Protein AF-A0A534VRT2-F1 (afdb_monomer)

pLDDT: mean 71.4, std 19.13, range [29.27, 96.12]

Foldseek 3Di:
DDDDPDDVVVCVVVVPDAPPKDWDAAPVRHTDDMDHDDDDPVVVVVVNVVSVVVPDDDDDDDDPDPDPCPPPPPPDPCVVPVCVVVPDDDLLCVLVVLVVLLVVLLVVLLVLLVVCVVPPDPVSVVVSLVSLVRSLVSLVVNVQSVLQSQQVVVDPPRSNVSSVVVQVVLCPVPVDLSNLLSVLSVLLNCLSVVLSVCCVVCPPCCSDDPNSVVSSVSSVVSNVSVVSSVVSVVVVVVD

Structure (mmCIF, N/CA/C/O backbone):
data_AF-A0A534VRT2-F1
#
_entry.id   AF-A0A534VRT2-F1
#
loop_
_atom_site.group_PDB
_atom_site.id
_atom_site.type_symbol
_atom_site.label_atom_id
_atom_site.label_alt_id
_atom_site.label_comp_id
_atom_site.label_asym_id
_atom_site.label_entity_id
_atom_site.label_seq_id
_atom_site.pdbx_PDB_ins_code
_atom_site.Cartn_x
_atom_site.Cartn_y
_atom_site.Cartn_z
_atom_site.occupancy
_atom_site.B_iso_or_equiv
_atom_site.auth_seq_id
_atom_site.auth_comp_id
_atom_site.auth_asym_id
_atom_site.auth_atom_id
_atom_site.pdbx_PDB_model_num
ATOM 1 N N . PHE A 1 1 ? 1.105 -2.361 -42.248 1.00 36.31 1 PHE A N 1
ATOM 2 C CA . PHE A 1 1 ? 1.627 -3.706 -41.942 1.00 36.31 1 PHE A CA 1
ATOM 3 C C . PHE A 1 1 ? 0.528 -4.482 -41.236 1.00 36.31 1 PHE A C 1
ATOM 5 O O . PHE A 1 1 ? -0.031 -3.928 -40.293 1.00 36.31 1 PHE A O 1
ATOM 12 N N . PRO A 1 2 ? 0.113 -5.661 -41.728 1.00 30.97 2 PRO A N 1
ATOM 13 C CA . PRO A 1 2 ? -0.969 -6.411 -41.100 1.00 30.97 2 PRO A CA 1
ATOM 14 C C . PRO A 1 2 ? -0.543 -6.836 -39.691 1.00 30.97 2 PRO A C 1
ATOM 16 O O . PRO A 1 2 ? 0.476 -7.497 -39.514 1.00 30.97 2 PRO A O 1
ATOM 19 N N . VAL A 1 3 ? -1.314 -6.422 -38.687 1.00 35.06 3 VAL A N 1
ATOM 20 C CA . VAL A 1 3 ? -1.160 -6.890 -37.308 1.00 35.06 3 VAL A CA 1
ATOM 21 C C . VAL A 1 3 ? -1.746 -8.296 -37.258 1.00 35.06 3 VAL A C 1
ATOM 23 O O . VAL A 1 3 ? -2.963 -8.470 -37.298 1.00 35.06 3 VAL A O 1
ATOM 26 N N . VAL A 1 4 ? -0.886 -9.310 -37.232 1.00 43.78 4 VAL A N 1
ATOM 27 C CA . VAL A 1 4 ? -1.318 -10.698 -37.055 1.00 43.78 4 VAL A CA 1
ATOM 28 C C . VAL A 1 4 ? -1.630 -10.895 -35.573 1.00 43.78 4 VAL A C 1
ATOM 30 O O . VAL A 1 4 ? -0.727 -10.934 -34.742 1.00 43.78 4 VAL A O 1
ATOM 33 N N . MET A 1 5 ? -2.914 -11.001 -35.220 1.00 39.06 5 MET A N 1
ATOM 34 C CA . MET A 1 5 ? -3.302 -11.468 -33.887 1.00 39.06 5 MET A CA 1
ATOM 35 C C . MET A 1 5 ? -2.949 -12.957 -33.775 1.00 39.06 5 MET A C 1
ATOM 37 O O . MET A 1 5 ? -3.609 -13.802 -34.378 1.00 39.06 5 MET A O 1
ATOM 41 N N . MET A 1 6 ? -1.879 -13.280 -33.042 1.00 51.75 6 MET A N 1
ATOM 42 C CA . MET A 1 6 ? -1.450 -14.665 -32.836 1.00 51.75 6 MET A CA 1
ATOM 43 C C . MET A 1 6 ? -2.363 -15.383 -31.837 1.00 51.75 6 MET A C 1
ATOM 45 O O . MET A 1 6 ? -2.545 -14.954 -30.700 1.00 51.75 6 MET A O 1
ATOM 49 N N . VAL A 1 7 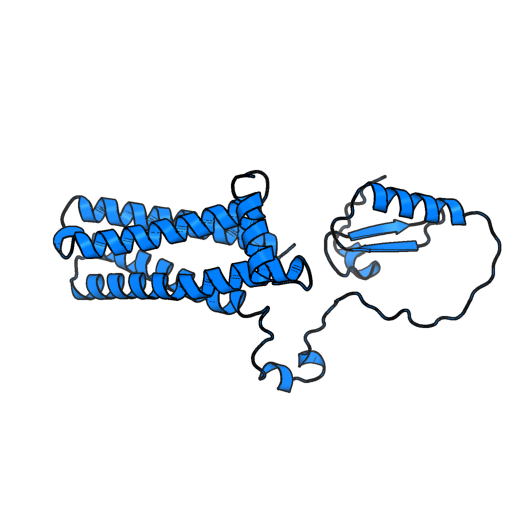? -2.914 -16.514 -32.273 1.00 45.84 7 VAL A N 1
ATOM 50 C CA . VAL A 1 7 ? -3.693 -17.458 -31.458 1.00 45.84 7 VAL A CA 1
ATOM 51 C C . VAL A 1 7 ? -2.711 -18.340 -30.659 1.00 45.84 7 VAL A C 1
ATOM 53 O O . VAL A 1 7 ? -1.635 -18.628 -31.184 1.00 45.84 7 VAL A O 1
ATOM 56 N N . PRO A 1 8 ? -3.027 -18.821 -29.437 1.00 51.31 8 PRO A N 1
ATOM 57 C CA . PRO A 1 8 ? -2.073 -19.561 -28.597 1.00 51.31 8 PRO A CA 1
ATOM 58 C C . PRO A 1 8 ? -1.376 -20.754 -29.271 1.00 51.31 8 PRO A C 1
ATOM 60 O O . PRO A 1 8 ? -0.200 -20.977 -29.026 1.00 51.31 8 PRO A O 1
ATOM 63 N N . ALA A 1 9 ? -2.047 -21.459 -30.187 1.00 49.25 9 ALA A N 1
ATOM 64 C CA . ALA A 1 9 ? -1.452 -22.569 -30.939 1.00 49.25 9 ALA A CA 1
ATOM 65 C C . ALA A 1 9 ? -0.289 -22.151 -31.867 1.00 49.25 9 ALA A C 1
ATOM 67 O O . ALA A 1 9 ? 0.591 -22.953 -32.155 1.00 49.25 9 ALA A O 1
ATOM 68 N N . LEU A 1 10 ? -0.263 -20.895 -32.327 1.00 53.78 10 LEU A N 1
ATOM 69 C CA . LEU A 1 10 ? 0.845 -20.338 -33.114 1.00 53.78 10 LEU A CA 1
ATOM 70 C C . LEU A 1 10 ? 1.999 -19.865 -32.220 1.00 53.78 10 LEU A C 1
ATOM 72 O O . LEU A 1 10 ? 3.118 -19.715 -32.697 1.00 53.78 10 LEU A O 1
ATOM 76 N N . ARG A 1 11 ? 1.757 -19.644 -30.923 1.00 54.03 11 ARG A N 1
ATOM 77 C CA . ARG A 1 11 ? 2.761 -19.140 -29.977 1.00 54.03 11 ARG A CA 1
ATOM 78 C C . ARG A 1 11 ? 3.927 -20.112 -29.793 1.00 54.03 11 ARG A C 1
ATOM 80 O O . ARG A 1 11 ? 5.079 -19.687 -29.808 1.00 54.03 11 ARG A O 1
ATOM 87 N N . ASP A 1 12 ? 3.619 -21.400 -29.687 1.00 52.12 12 ASP A N 1
ATOM 88 C CA . ASP A 1 12 ? 4.619 -22.448 -29.463 1.00 52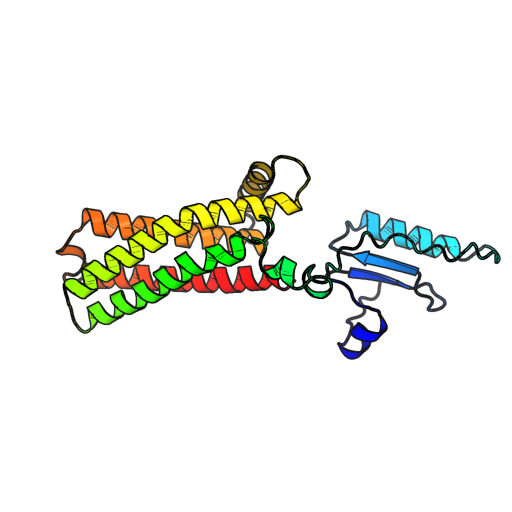.12 12 ASP A CA 1
ATOM 89 C C . ASP A 1 12 ? 5.458 -22.721 -30.721 1.00 52.12 12 ASP A C 1
ATOM 91 O O . ASP A 1 12 ? 6.647 -23.012 -30.629 1.00 52.12 12 ASP A O 1
ATOM 95 N N . VAL A 1 13 ? 4.866 -22.552 -31.909 1.00 52.19 13 VAL A N 1
ATOM 96 C CA . VAL A 1 13 ? 5.543 -22.763 -33.202 1.00 52.19 13 VAL A CA 1
ATOM 97 C C . VAL A 1 13 ? 6.588 -21.678 -33.483 1.00 52.19 13 VAL A C 1
ATOM 99 O O . VAL A 1 13 ? 7.622 -21.959 -34.080 1.00 52.19 13 VAL A O 1
ATOM 102 N N . PHE A 1 14 ? 6.342 -20.446 -33.031 1.00 51.56 14 PHE A N 1
ATOM 103 C CA . PHE A 1 14 ? 7.249 -19.310 -33.226 1.00 51.56 14 PHE A CA 1
ATOM 104 C C . PHE A 1 14 ? 8.295 -19.143 -32.109 1.00 51.56 14 PHE A C 1
ATOM 106 O O . PHE A 1 14 ? 9.058 -18.181 -32.154 1.00 51.56 14 PHE A O 1
ATOM 113 N N . GLY A 1 15 ? 8.342 -20.040 -31.111 1.00 50.34 15 GLY A N 1
ATOM 114 C CA . GLY A 1 15 ? 9.298 -19.936 -30.000 1.00 50.34 15 GLY A CA 1
ATOM 115 C C . GLY A 1 15 ? 9.168 -18.607 -29.247 1.00 50.34 15 GLY A C 1
ATOM 116 O O . GLY A 1 15 ? 10.150 -17.900 -29.041 1.00 50.34 15 GLY A O 1
ATOM 117 N N . TYR A 1 16 ? 7.932 -18.214 -28.930 1.00 53.03 16 TYR A N 1
ATOM 118 C CA . TYR A 1 16 ? 7.596 -16.889 -28.407 1.00 53.03 16 TYR A CA 1
ATOM 119 C C . TYR A 1 16 ? 8.249 -16.597 -27.040 1.00 53.03 16 TYR A C 1
ATOM 121 O O . TYR A 1 16 ? 7.729 -17.002 -26.000 1.00 53.03 16 TYR A O 1
ATOM 129 N N . GLU A 1 17 ? 9.337 -15.826 -27.023 1.00 50.62 17 GLU A N 1
ATOM 130 C CA . GLU A 1 17 ? 10.003 -15.353 -25.799 1.00 50.62 17 GLU A CA 1
ATOM 131 C C . GLU A 1 17 ? 9.724 -13.856 -25.536 1.00 50.62 17 GLU A C 1
ATOM 133 O O . GLU A 1 17 ? 10.539 -12.993 -25.838 1.00 50.62 17 GLU A O 1
ATOM 138 N N . GLY A 1 18 ? 8.565 -13.528 -24.951 1.00 51.44 18 GLY A N 1
ATOM 139 C CA . GLY A 1 18 ? 8.286 -12.191 -24.381 1.00 51.44 18 GLY A CA 1
ATOM 140 C C . GLY A 1 18 ? 7.302 -11.294 -25.153 1.00 51.44 18 GLY A C 1
ATOM 141 O O . GLY A 1 18 ? 7.069 -11.476 -26.345 1.00 51.44 18 GLY A O 1
ATOM 142 N N . PHE A 1 19 ? 6.683 -10.336 -24.444 1.00 48.59 19 PHE A N 1
ATOM 143 C CA . PHE A 1 19 ? 5.684 -9.388 -24.962 1.00 48.59 19 PHE A CA 1
ATOM 144 C C . PHE A 1 19 ? 6.056 -7.932 -24.594 1.00 48.59 19 PHE A C 1
ATOM 146 O O . PHE A 1 19 ? 6.563 -7.692 -23.502 1.00 48.59 19 PHE A O 1
ATOM 153 N N . PRO A 1 20 ? 5.794 -6.937 -25.467 1.00 57.12 20 PRO A N 1
ATOM 154 C CA . PRO A 1 20 ? 5.430 -7.078 -26.880 1.00 57.12 20 PRO A CA 1
ATOM 155 C C . PRO A 1 20 ? 6.636 -7.514 -27.729 1.00 57.12 20 PRO A C 1
ATOM 157 O O . PRO A 1 20 ? 7.777 -7.265 -27.359 1.00 57.12 20 PRO A O 1
ATOM 160 N N . ALA A 1 21 ? 6.394 -8.148 -28.876 1.00 61.56 21 ALA A N 1
ATOM 161 C CA . ALA A 1 21 ? 7.434 -8.500 -29.841 1.00 61.56 21 ALA A CA 1
ATOM 162 C C . ALA A 1 21 ? 6.919 -8.306 -31.274 1.00 61.56 21 ALA A C 1
ATOM 164 O O . ALA A 1 21 ? 5.747 -8.566 -31.556 1.00 61.56 21 ALA A O 1
ATOM 165 N N . THR A 1 22 ? 7.787 -7.844 -32.173 1.00 67.19 22 THR A N 1
ATOM 166 C CA . THR A 1 22 ? 7.494 -7.658 -33.600 1.00 67.19 22 THR A CA 1
ATOM 167 C C . THR A 1 22 ? 8.333 -8.632 -34.412 1.00 67.19 22 THR A C 1
ATOM 169 O O . THR A 1 22 ? 9.559 -8.549 -34.408 1.00 67.19 22 THR A O 1
ATOM 172 N N . TYR A 1 23 ? 7.669 -9.547 -35.112 1.00 70.19 23 TYR A N 1
ATOM 173 C CA . TYR A 1 23 ? 8.302 -10.545 -35.969 1.00 70.19 23 TYR A CA 1
ATOM 174 C C . TYR A 1 23 ? 8.295 -10.046 -37.409 1.00 70.19 23 TYR A C 1
ATOM 176 O O . TYR A 1 23 ? 7.246 -9.665 -37.932 1.00 70.19 23 TYR A O 1
ATOM 184 N N . PHE A 1 24 ? 9.452 -10.068 -38.056 1.00 70.50 24 PHE A N 1
ATOM 185 C CA . PHE A 1 24 ? 9.580 -9.713 -39.460 1.00 70.50 24 PHE A CA 1
ATOM 186 C C . PHE A 1 24 ? 9.690 -10.981 -40.296 1.00 70.50 24 PHE A C 1
ATOM 188 O O . PHE A 1 24 ? 10.586 -11.805 -40.098 1.00 70.50 24 PHE A O 1
ATOM 195 N N . VAL A 1 25 ? 8.764 -11.118 -41.239 1.00 66.94 25 VAL A N 1
ATOM 196 C CA . VAL A 1 25 ? 8.696 -12.225 -42.193 1.00 66.94 25 VAL A CA 1
ATOM 197 C C . VAL A 1 25 ? 8.878 -11.636 -43.587 1.00 66.94 25 VAL A C 1
ATOM 199 O O . VAL A 1 25 ? 8.237 -10.639 -43.928 1.00 66.94 25 VAL A O 1
ATOM 202 N N . LYS A 1 26 ? 9.784 -12.222 -44.370 1.00 72.56 26 LYS A N 1
ATOM 203 C CA . LYS A 1 26 ? 10.034 -11.841 -45.763 1.00 72.56 26 LYS A CA 1
ATOM 204 C C . LYS A 1 26 ? 8.844 -12.238 -46.642 1.00 72.56 26 LYS A C 1
ATOM 206 O O . LYS A 1 26 ? 7.987 -13.032 -46.255 1.00 72.56 26 LYS A O 1
ATOM 211 N N . ALA A 1 27 ? 8.775 -11.677 -47.848 1.00 67.50 27 ALA A N 1
ATOM 212 C CA . ALA A 1 27 ? 7.670 -11.929 -48.780 1.00 67.50 27 ALA A CA 1
ATOM 213 C C . ALA A 1 27 ? 7.557 -13.404 -49.223 1.00 67.50 27 ALA A C 1
ATOM 215 O O . ALA A 1 27 ? 6.478 -13.846 -49.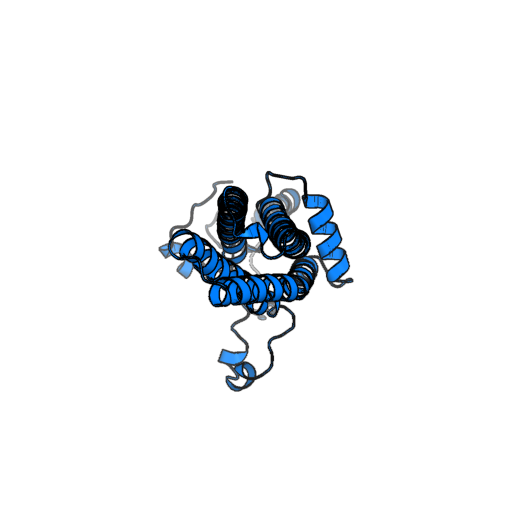605 1.00 67.50 27 ALA A O 1
ATOM 216 N N . ASP A 1 28 ? 8.649 -14.165 -49.139 1.00 69.75 28 ASP A N 1
ATOM 217 C CA . ASP A 1 28 ? 8.713 -15.605 -49.419 1.00 69.75 28 ASP A CA 1
ATOM 218 C C . ASP A 1 28 ? 8.247 -16.483 -48.238 1.00 69.75 28 ASP A C 1
ATOM 220 O O . ASP A 1 28 ? 8.306 -17.710 -48.307 1.00 69.75 28 ASP A O 1
ATOM 224 N N . GLY A 1 29 ? 7.773 -15.865 -47.152 1.00 58.25 29 GLY A N 1
ATOM 225 C CA . GLY A 1 29 ? 7.329 -16.553 -45.945 1.00 58.25 29 GLY A CA 1
ATOM 226 C C . GLY A 1 29 ? 8.465 -16.971 -45.011 1.00 58.25 29 GLY A C 1
ATOM 227 O O . GLY A 1 29 ? 8.192 -17.584 -43.979 1.00 58.25 29 GLY A O 1
ATOM 228 N N . THR A 1 30 ? 9.723 -16.638 -45.323 1.00 69.19 30 THR A N 1
ATOM 229 C CA . THR A 1 30 ? 10.846 -16.929 -44.429 1.00 69.19 30 THR A CA 1
ATOM 230 C C . THR A 1 30 ? 10.885 -15.952 -43.260 1.00 69.19 30 THR A C 1
ATOM 232 O O . THR A 1 30 ? 10.696 -14.740 -43.396 1.00 69.19 30 THR A O 1
ATOM 235 N N . PHE A 1 31 ? 11.113 -16.493 -42.067 1.00 65.12 31 PHE A N 1
ATOM 236 C CA . PHE A 1 31 ? 11.320 -15.689 -40.874 1.00 65.12 31 PHE A CA 1
ATOM 237 C C . PHE A 1 31 ? 12.679 -14.982 -40.953 1.00 65.12 31 PHE A C 1
ATOM 239 O O . PHE A 1 31 ? 13.689 -15.619 -41.243 1.00 65.12 31 PHE A O 1
ATOM 246 N N . SER A 1 32 ? 12.698 -13.674 -40.686 1.00 69.00 32 SER A N 1
ATOM 247 C CA . SER A 1 32 ? 13.914 -12.863 -40.757 1.00 69.00 32 SER A CA 1
ATOM 248 C C . SER A 1 32 ? 14.469 -12.549 -39.373 1.00 69.00 32 SER A C 1
ATOM 250 O O . SER A 1 32 ? 15.609 -12.887 -39.073 1.00 69.00 32 SER A O 1
ATOM 252 N N . THR A 1 33 ? 13.692 -11.864 -38.531 1.00 64.88 33 THR A N 1
ATOM 253 C CA . THR A 1 33 ? 14.154 -11.413 -37.212 1.00 64.88 33 THR A CA 1
ATOM 254 C C . THR A 1 33 ? 12.987 -11.055 -36.293 1.00 64.88 33 THR A C 1
ATOM 256 O O . THR A 1 33 ? 11.864 -10.829 -36.753 1.00 64.88 33 THR A O 1
ATOM 259 N N . THR A 1 34 ? 13.265 -10.976 -34.992 1.00 66.69 34 THR A N 1
ATOM 260 C CA . THR A 1 34 ? 12.321 -10.553 -33.952 1.00 66.69 34 THR A CA 1
ATOM 261 C C . THR A 1 34 ? 12.879 -9.339 -33.229 1.00 66.69 34 THR A C 1
ATOM 263 O O . THR A 1 34 ? 14.024 -9.348 -32.782 1.00 66.69 34 THR A O 1
ATOM 266 N N . LEU A 1 35 ? 12.050 -8.314 -33.051 1.00 63.03 35 LEU A N 1
ATOM 267 C CA . LEU A 1 35 ? 12.319 -7.231 -32.115 1.00 63.03 35 LEU A CA 1
ATOM 268 C C . LEU A 1 35 ? 11.483 -7.435 -30.856 1.00 63.03 35 LEU A C 1
ATOM 270 O O . LEU A 1 35 ? 10.257 -7.445 -30.928 1.00 63.03 35 LEU A O 1
ATOM 274 N N . PHE A 1 36 ? 12.141 -7.577 -29.711 1.00 64.50 36 PHE A N 1
ATOM 275 C CA . PHE A 1 36 ? 11.485 -7.692 -28.410 1.00 64.50 36 PHE A CA 1
ATOM 276 C C . PHE A 1 36 ? 11.299 -6.306 -27.773 1.00 64.50 36 PHE A C 1
ATOM 278 O O . PHE A 1 36 ? 12.143 -5.426 -27.935 1.00 64.50 36 PHE A O 1
ATOM 285 N N . GLY A 1 37 ? 10.207 -6.106 -27.040 1.00 57.78 37 GLY A N 1
ATOM 286 C CA . GLY A 1 37 ? 9.844 -4.842 -26.401 1.00 57.78 37 GLY A CA 1
ATOM 287 C C . GLY A 1 37 ? 9.154 -3.830 -27.326 1.00 57.78 37 GLY A C 1
ATOM 288 O O . GLY A 1 37 ? 8.935 -4.066 -28.516 1.00 57.78 37 GLY A O 1
ATOM 289 N N . TYR A 1 38 ? 8.772 -2.683 -26.757 1.00 59.34 38 TYR A N 1
ATOM 290 C CA . TYR A 1 38 ? 8.228 -1.558 -27.523 1.00 59.34 38 TYR A CA 1
ATOM 291 C C . TYR A 1 38 ? 9.360 -0.857 -28.274 1.00 59.34 38 TYR A C 1
ATOM 293 O O . TYR A 1 38 ? 10.255 -0.290 -27.654 1.00 59.34 38 TYR A O 1
ATOM 301 N N . GLN A 1 39 ? 9.303 -0.881 -29.603 1.00 61.88 39 GLN A N 1
ATOM 302 C CA . GLN A 1 39 ? 10.295 -0.238 -30.461 1.00 61.88 39 GLN A CA 1
ATOM 303 C C . GLN A 1 39 ? 9.743 1.079 -31.028 1.00 61.88 39 GLN A C 1
ATOM 305 O O . GLN A 1 39 ? 8.577 1.116 -31.437 1.00 61.88 39 GLN A O 1
ATOM 310 N N . PRO A 1 40 ? 10.549 2.155 -31.097 1.00 72.31 40 PRO A N 1
ATOM 311 C CA . PRO A 1 40 ? 10.204 3.357 -31.851 1.00 72.31 40 PRO A CA 1
ATOM 312 C C . PRO A 1 40 ? 9.851 3.025 -33.307 1.00 72.31 40 PRO A C 1
ATOM 314 O O . PRO A 1 40 ? 10.444 2.132 -33.922 1.00 72.31 40 PRO A O 1
ATOM 317 N N . ILE A 1 41 ? 8.893 3.753 -33.885 1.00 66.06 41 ILE A N 1
ATOM 318 C CA . ILE A 1 41 ? 8.393 3.465 -35.238 1.00 66.06 41 ILE A CA 1
ATOM 319 C C . ILE A 1 41 ? 9.477 3.629 -36.310 1.00 66.06 41 ILE A C 1
ATOM 321 O O . ILE A 1 41 ? 9.488 2.897 -37.297 1.00 66.06 41 ILE A O 1
ATOM 325 N N . GLU A 1 42 ? 10.437 4.521 -36.085 1.00 68.25 42 GLU A N 1
ATOM 326 C CA . GLU A 1 42 ? 11.598 4.738 -36.943 1.00 68.25 42 GLU A CA 1
ATOM 327 C C . GLU A 1 42 ? 12.499 3.501 -36.999 1.00 68.25 42 GLU A C 1
ATOM 329 O O . GLU A 1 42 ? 12.944 3.121 -38.082 1.00 68.25 42 GLU A O 1
ATOM 334 N N . GLN A 1 43 ? 12.699 2.834 -35.859 1.00 70.19 43 GLN A N 1
ATOM 335 C CA . GLN A 1 43 ? 13.509 1.622 -35.755 1.00 70.19 43 GLN A CA 1
ATOM 336 C C . GLN A 1 43 ? 12.817 0.436 -36.433 1.00 70.19 43 GLN A C 1
ATOM 338 O O . GLN A 1 43 ? 13.444 -0.289 -37.202 1.00 70.19 43 GLN A O 1
ATOM 343 N N . MET A 1 44 ? 11.499 0.290 -36.247 1.00 68.81 44 MET A N 1
ATOM 344 C CA . MET A 1 44 ? 10.714 -0.714 -36.978 1.00 68.81 44 MET A CA 1
ATOM 345 C C . MET A 1 44 ? 10.757 -0.479 -38.491 1.00 68.81 44 MET A C 1
ATOM 347 O O . MET A 1 44 ? 10.853 -1.427 -39.270 1.00 68.81 44 MET A O 1
ATOM 351 N N . ARG A 1 45 ? 10.702 0.789 -38.918 1.00 69.25 45 ARG A N 1
ATOM 352 C CA . ARG A 1 45 ? 10.761 1.163 -40.332 1.00 69.25 45 ARG A CA 1
ATOM 353 C C . ARG A 1 45 ? 12.127 0.845 -40.930 1.00 69.25 45 ARG A C 1
ATOM 355 O O . ARG A 1 45 ? 12.174 0.320 -42.033 1.00 69.25 45 ARG A O 1
ATOM 362 N N . GLN A 1 46 ? 13.212 1.139 -40.220 1.00 72.19 46 GLN A N 1
ATOM 363 C CA . GLN A 1 46 ? 14.565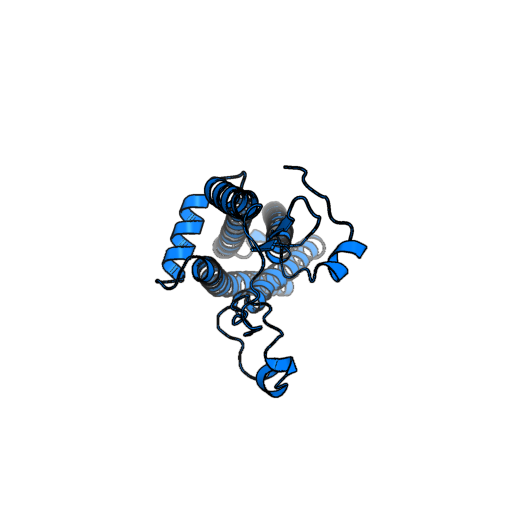 0.835 -40.680 1.00 72.19 46 GLN A CA 1
ATOM 364 C C . GLN A 1 46 ? 14.771 -0.673 -40.879 1.00 72.19 46 GLN A C 1
ATOM 366 O O . GLN A 1 46 ? 15.182 -1.084 -41.959 1.00 72.19 46 GLN A O 1
ATOM 371 N N . VAL A 1 47 ? 14.380 -1.491 -39.898 1.00 69.69 47 VAL A N 1
ATOM 372 C CA . VAL A 1 47 ? 14.478 -2.958 -39.995 1.00 69.69 47 VAL A CA 1
ATOM 373 C C . VAL A 1 47 ? 13.613 -3.498 -41.141 1.00 69.69 47 VAL A C 1
ATOM 375 O O . VAL A 1 47 ? 14.048 -4.368 -41.890 1.00 69.69 47 VAL A O 1
ATOM 378 N N . ALA A 1 48 ? 12.416 -2.940 -41.355 1.00 71.94 48 ALA A N 1
ATOM 379 C CA . ALA A 1 48 ? 11.588 -3.300 -42.507 1.00 71.94 48 ALA A CA 1
ATOM 380 C C . ALA A 1 48 ? 12.268 -2.979 -43.853 1.00 71.94 48 ALA A C 1
ATOM 382 O O . ALA A 1 48 ? 12.141 -3.758 -44.796 1.00 71.94 48 ALA A O 1
ATOM 383 N N . TRP A 1 49 ? 12.981 -1.850 -43.950 1.00 74.06 49 TRP A N 1
ATOM 384 C CA . TRP A 1 49 ? 13.714 -1.461 -45.159 1.00 74.06 49 TRP A CA 1
ATOM 385 C C . TRP A 1 49 ? 14.933 -2.345 -45.418 1.00 74.06 49 TRP A C 1
ATOM 387 O O . TRP A 1 49 ? 15.160 -2.718 -46.565 1.00 74.06 49 TRP A O 1
ATOM 397 N N . GLU A 1 50 ? 15.677 -2.714 -44.376 1.00 73.12 50 GLU A N 1
ATOM 398 C CA . GLU A 1 50 ? 16.821 -3.630 -44.479 1.00 73.12 50 GLU A CA 1
ATOM 399 C C . GLU A 1 50 ? 16.372 -5.007 -44.996 1.00 73.12 50 GLU A C 1
ATOM 401 O O . GLU A 1 50 ? 16.930 -5.531 -45.957 1.00 73.12 50 GLU A O 1
ATOM 406 N N . ILE A 1 51 ? 15.270 -5.534 -44.458 1.00 69.38 51 ILE A N 1
ATOM 407 C CA . ILE A 1 51 ? 14.707 -6.833 -44.857 1.00 69.38 51 ILE A CA 1
ATOM 408 C C . ILE A 1 51 ? 14.128 -6.800 -46.278 1.00 69.38 51 ILE A C 1
ATOM 410 O O . ILE A 1 51 ? 14.230 -7.784 -47.010 1.00 69.38 51 ILE A O 1
ATOM 414 N N . ALA A 1 52 ? 13.527 -5.678 -46.684 1.00 66.44 52 ALA A N 1
ATOM 415 C CA . ALA A 1 52 ? 13.045 -5.486 -48.051 1.00 66.44 52 ALA A CA 1
ATOM 416 C C . ALA A 1 52 ? 14.196 -5.307 -49.062 1.00 66.44 52 ALA A C 1
ATOM 418 O O . ALA A 1 52 ? 14.045 -5.683 -50.224 1.00 66.44 52 ALA A O 1
ATOM 419 N N . GLY A 1 53 ? 15.334 -4.754 -48.627 1.00 60.25 53 GLY A N 1
ATOM 420 C CA . GLY A 1 53 ? 16.532 -4.546 -49.445 1.00 60.25 53 GLY A CA 1
ATOM 421 C C . GLY A 1 53 ? 17.334 -5.822 -49.728 1.00 60.25 53 GLY A C 1
ATOM 422 O O . GLY A 1 53 ? 17.960 -5.919 -50.777 1.00 60.25 53 GLY A O 1
ATOM 423 N N . GLU A 1 54 ? 17.261 -6.831 -48.856 1.00 53.94 54 GLU A N 1
ATOM 424 C CA . GLU A 1 54 ? 17.942 -8.133 -49.016 1.00 53.94 54 GLU A CA 1
ATOM 425 C C . GLU A 1 54 ? 17.306 -9.072 -50.067 1.00 53.94 54 GLU A C 1
ATOM 427 O O . GLU A 1 54 ? 17.772 -10.192 -50.266 1.00 53.94 54 GLU A O 1
ATOM 432 N N . GLY A 1 55 ? 16.239 -8.653 -50.757 1.00 47.38 55 GLY A N 1
ATOM 433 C CA . GLY A 1 55 ? 15.543 -9.466 -51.766 1.00 47.38 55 GLY A CA 1
ATOM 434 C C . GLY A 1 55 ? 16.287 -9.654 -53.095 1.00 47.38 55 GLY A C 1
ATOM 435 O O . GLY A 1 55 ? 15.756 -10.299 -53.999 1.00 47.38 55 GLY A O 1
ATOM 436 N N . ALA A 1 56 ? 17.489 -9.098 -53.245 1.00 41.19 56 ALA A N 1
ATOM 437 C CA . ALA A 1 56 ? 18.260 -9.182 -54.476 1.00 41.19 56 ALA A CA 1
ATOM 438 C C . ALA A 1 56 ? 19.760 -9.291 -54.191 1.00 41.19 56 ALA A C 1
ATOM 440 O O . ALA A 1 56 ? 20.487 -8.348 -54.456 1.00 41.19 56 ALA A O 1
ATOM 441 N N . GLU A 1 57 ? 20.226 -10.431 -53.676 1.00 32.78 57 GLU A N 1
ATOM 442 C CA . GLU A 1 57 ? 21.507 -10.998 -54.109 1.00 32.78 57 GLU A CA 1
ATOM 443 C C . GLU A 1 57 ? 21.711 -12.441 -53.622 1.00 32.78 57 GLU A C 1
ATOM 445 O O . GLU A 1 57 ? 21.394 -12.845 -52.508 1.00 32.78 57 GLU A O 1
ATOM 450 N N . THR A 1 58 ? 22.213 -13.219 -54.570 1.00 30.48 58 THR A N 1
ATOM 451 C CA . THR A 1 58 ? 22.634 -14.616 -54.583 1.00 30.48 58 THR A CA 1
ATOM 452 C C . THR A 1 58 ? 23.260 -15.176 -53.301 1.00 30.48 58 THR A C 1
ATOM 454 O O . THR A 1 58 ? 24.173 -14.612 -52.709 1.00 30.48 58 THR A O 1
ATOM 457 N N . THR A 1 59 ? 22.824 -16.398 -52.992 1.00 37.94 59 THR A N 1
ATOM 458 C CA . THR A 1 59 ? 23.496 -17.475 -52.255 1.00 37.94 59 THR A CA 1
ATOM 459 C C . THR A 1 59 ? 24.977 -17.251 -51.926 1.00 37.94 59 THR A C 1
ATOM 461 O O . THR A 1 59 ? 25.840 -17.429 -52.775 1.00 37.94 59 THR A O 1
ATOM 464 N N . THR A 1 60 ? 25.281 -17.050 -50.647 1.00 29.27 60 THR A N 1
ATOM 465 C CA . THR A 1 60 ? 26.378 -17.747 -49.957 1.00 29.27 60 THR A CA 1
ATOM 466 C C . THR A 1 60 ? 25.990 -17.880 -48.491 1.00 29.27 60 THR A C 1
ATOM 468 O O . THR A 1 60 ? 25.726 -16.891 -47.821 1.00 29.27 60 THR A O 1
ATOM 471 N N . ALA A 1 61 ? 25.898 -19.110 -47.992 1.00 41.09 61 ALA A N 1
ATOM 472 C CA . ALA A 1 61 ? 25.753 -19.352 -46.565 1.00 41.09 61 ALA A CA 1
ATOM 473 C C . ALA A 1 61 ? 27.103 -19.109 -45.871 1.00 41.09 61 ALA A C 1
ATOM 475 O O . ALA A 1 61 ? 28.092 -19.717 -46.291 1.00 41.09 61 ALA A O 1
ATOM 476 N N . PRO A 1 62 ? 27.161 -18.336 -44.773 1.00 34.94 62 PRO A N 1
ATOM 477 C CA . PRO A 1 62 ? 28.231 -18.468 -43.806 1.00 34.94 62 PRO A CA 1
ATOM 478 C C . PRO A 1 62 ? 27.708 -19.129 -42.527 1.00 34.94 62 PRO A C 1
ATOM 480 O O . PRO A 1 62 ? 26.733 -18.693 -41.926 1.00 34.94 62 PRO A O 1
ATOM 483 N N . SER A 1 63 ? 28.407 -20.201 -42.146 1.00 29.61 63 SER A N 1
ATOM 484 C CA . SER A 1 63 ? 28.646 -20.700 -40.788 1.00 29.61 63 SER A CA 1
ATOM 485 C C . SER A 1 63 ? 27.572 -20.407 -39.734 1.00 29.61 63 SER A C 1
ATOM 487 O O . SER A 1 63 ? 27.511 -19.320 -39.161 1.00 29.61 63 SER A O 1
ATOM 489 N N . SER A 1 64 ? 26.836 -21.457 -39.367 1.00 34.38 64 SER A N 1
ATOM 490 C CA . SER A 1 64 ? 26.129 -21.591 -38.096 1.00 34.38 64 SER A CA 1
ATOM 491 C C . SER A 1 64 ? 27.103 -21.454 -36.918 1.00 34.38 64 SER A C 1
ATOM 493 O O . SER A 1 64 ? 27.574 -22.438 -36.345 1.00 34.38 64 SER A O 1
ATOM 495 N N . SER A 1 65 ? 27.427 -20.221 -36.557 1.00 29.56 65 SER A N 1
ATOM 496 C C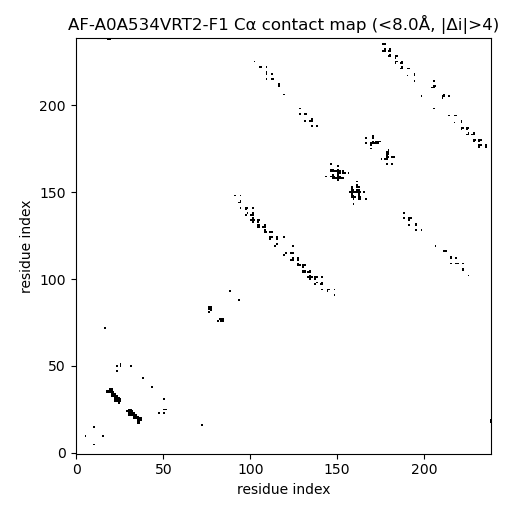A . SER A 1 65 ? 27.959 -19.883 -35.247 1.00 29.56 65 SER A CA 1
ATOM 497 C C . SER A 1 65 ? 26.768 -19.416 -34.414 1.00 29.56 65 SER A C 1
ATOM 499 O O . SER A 1 65 ? 26.062 -18.508 -34.854 1.00 29.56 65 SER A O 1
ATOM 501 N N . PRO A 1 66 ? 26.479 -20.039 -33.257 1.00 32.91 66 PRO A N 1
ATOM 502 C CA . PRO A 1 66 ? 25.378 -19.597 -32.422 1.00 32.91 66 PRO A CA 1
ATOM 503 C C . PRO A 1 66 ? 25.681 -18.165 -31.986 1.00 32.91 66 PRO A C 1
ATOM 505 O O . PRO A 1 66 ? 26.634 -17.912 -31.247 1.00 32.91 66 PRO A O 1
ATOM 508 N N . VAL A 1 67 ? 24.887 -17.224 -32.495 1.00 32.41 67 VAL A N 1
ATOM 509 C CA . VAL A 1 67 ? 24.844 -15.857 -31.987 1.00 32.41 67 VAL A CA 1
ATOM 510 C C . VAL A 1 67 ? 24.559 -15.978 -30.490 1.00 32.41 67 VAL A C 1
ATOM 512 O O . VAL A 1 67 ? 23.604 -16.671 -30.126 1.00 32.41 67 VAL A O 1
ATOM 515 N N . PRO A 1 68 ? 25.383 -15.392 -29.604 1.00 29.91 68 PRO A N 1
ATOM 516 C CA . PRO A 1 68 ? 25.124 -15.475 -28.182 1.00 29.91 68 PRO A CA 1
ATOM 517 C C . PRO A 1 68 ? 23.767 -14.826 -27.934 1.00 29.91 68 PRO A C 1
ATOM 519 O O . PRO A 1 68 ? 23.577 -13.636 -28.179 1.00 29.91 68 PRO A O 1
ATOM 522 N N . SER A 1 69 ? 22.818 -15.647 -27.491 1.00 34.75 69 SER A N 1
ATOM 523 C CA . SER A 1 69 ? 21.491 -15.250 -27.051 1.00 34.75 69 SER A CA 1
ATOM 524 C C . SER A 1 69 ? 21.642 -14.306 -25.856 1.00 34.75 69 SER A C 1
ATOM 526 O O . SER A 1 69 ? 21.618 -14.717 -24.698 1.00 34.75 69 SER A O 1
ATOM 528 N N . GLY A 1 70 ? 21.839 -13.023 -26.143 1.00 31.80 70 GLY A N 1
ATOM 529 C CA . GLY A 1 70 ? 21.742 -11.920 -25.189 1.00 31.80 70 GLY A CA 1
ATOM 530 C C . GLY A 1 70 ? 20.291 -11.546 -24.871 1.00 31.80 70 GLY A C 1
ATOM 531 O O . GLY A 1 70 ? 20.047 -10.472 -24.335 1.00 31.80 70 GLY A O 1
ATOM 532 N N . GLY A 1 71 ? 19.331 -12.405 -25.228 1.00 31.05 71 GLY A N 1
ATOM 533 C CA . GLY A 1 71 ? 17.926 -12.305 -24.859 1.00 31.05 71 GLY A CA 1
ATOM 534 C C . GLY A 1 71 ? 17.693 -13.044 -23.550 1.00 31.05 71 GLY A C 1
ATOM 535 O O . GLY A 1 71 ? 17.926 -14.244 -23.441 1.00 31.05 71 GLY A O 1
ATOM 536 N N . VAL A 1 72 ? 17.283 -12.299 -22.534 1.00 38.69 72 VAL A N 1
ATOM 537 C CA . VAL A 1 72 ? 17.057 -12.744 -21.160 1.00 38.69 72 VAL A CA 1
ATOM 538 C C . VAL A 1 72 ? 15.749 -13.541 -21.086 1.00 38.69 72 VAL A C 1
ATOM 540 O O . VAL A 1 72 ? 14.792 -13.152 -20.435 1.00 38.69 72 VAL A O 1
ATOM 543 N N . GLY A 1 73 ? 15.730 -14.718 -21.704 1.00 32.78 73 GLY A N 1
ATOM 544 C CA . GLY A 1 73 ? 14.945 -15.853 -21.236 1.00 32.78 73 GLY A CA 1
ATOM 545 C C . GLY A 1 73 ? 15.689 -16.468 -20.056 1.00 32.78 73 GLY A C 1
ATOM 546 O O . GLY A 1 73 ? 16.325 -17.514 -20.177 1.00 32.78 73 GLY A O 1
ATOM 547 N N . ARG A 1 74 ? 15.734 -15.768 -18.912 1.00 41.47 74 ARG A N 1
ATOM 548 C CA . ARG A 1 74 ? 16.342 -16.319 -17.693 1.00 41.47 74 ARG A CA 1
ATOM 549 C C . ARG A 1 74 ? 15.449 -17.455 -17.201 1.00 41.47 74 ARG A C 1
ATOM 551 O O . ARG A 1 74 ? 14.621 -17.263 -16.316 1.00 41.47 74 ARG A O 1
ATOM 558 N N . HIS A 1 75 ? 15.677 -18.650 -17.744 1.00 41.06 75 HIS A N 1
ATOM 559 C CA . HIS A 1 75 ? 15.475 -19.886 -17.005 1.00 41.06 75 HIS A CA 1
ATOM 560 C C . HIS A 1 75 ? 15.980 -19.643 -15.588 1.00 41.06 75 HIS A C 1
ATOM 562 O O . HIS A 1 75 ? 17.111 -19.150 -15.429 1.00 41.06 75 HIS A O 1
ATOM 568 N N . PRO A 1 76 ? 15.154 -19.886 -14.564 1.00 48.38 76 PRO A N 1
ATOM 569 C CA . PRO A 1 76 ? 15.571 -19.557 -13.231 1.00 48.38 76 PRO A CA 1
ATOM 570 C C . PRO A 1 76 ? 16.898 -20.251 -12.920 1.00 48.38 76 PRO A C 1
ATOM 572 O O . PRO A 1 76 ? 17.052 -21.436 -13.224 1.00 48.38 76 PRO A O 1
ATOM 575 N N . PRO A 1 77 ? 17.884 -1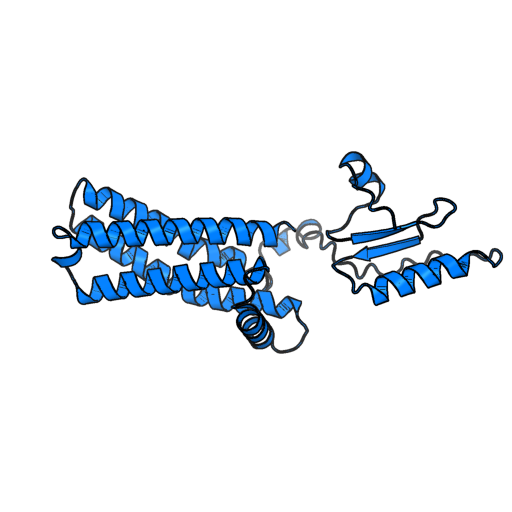9.556 -12.329 1.00 45.97 77 PRO A N 1
ATOM 576 C CA . PRO A 1 77 ? 19.223 -20.115 -12.137 1.00 45.97 77 PRO A CA 1
ATOM 577 C C . PRO A 1 77 ? 19.214 -21.414 -11.309 1.00 45.97 77 PRO A C 1
ATOM 579 O O . PRO A 1 77 ? 20.168 -22.193 -11.360 1.00 45.97 77 PRO A O 1
ATOM 582 N N . TRP A 1 78 ? 18.118 -21.677 -10.589 1.00 46.84 78 TRP A N 1
ATOM 583 C CA . TRP A 1 78 ? 17.881 -22.895 -9.828 1.00 46.84 78 TRP A CA 1
ATOM 584 C C . TRP A 1 78 ? 17.467 -24.126 -10.646 1.00 46.84 78 TRP A C 1
ATOM 586 O O . TRP A 1 78 ? 17.625 -25.229 -10.134 1.00 46.84 78 TRP A O 1
ATOM 596 N N . GLU A 1 79 ? 17.035 -23.996 -11.905 1.00 49.41 79 GLU A N 1
ATOM 597 C CA . GLU A 1 79 ? 16.779 -25.166 -12.770 1.00 49.41 79 GLU A CA 1
ATOM 598 C C . GLU A 1 79 ? 18.053 -25.975 -13.026 1.00 49.41 79 GLU A C 1
ATOM 600 O O . GLU A 1 79 ? 18.023 -27.201 -13.085 1.00 49.41 79 GLU A O 1
ATOM 605 N N . LYS A 1 80 ? 19.196 -25.291 -13.139 1.00 49.81 80 LYS A N 1
ATOM 606 C CA . LYS A 1 80 ? 20.502 -25.932 -13.358 1.00 49.81 80 LYS A CA 1
ATOM 607 C C . LYS A 1 80 ? 21.290 -26.126 -12.061 1.00 49.81 80 LYS A C 1
ATOM 609 O O . LYS A 1 80 ? 22.253 -26.890 -12.041 1.00 49.81 80 LYS A O 1
ATOM 614 N N . ARG A 1 81 ? 20.924 -25.421 -10.983 1.00 58.56 81 ARG A N 1
ATOM 615 C CA . ARG A 1 81 ? 21.590 -25.470 -9.669 1.00 58.56 81 ARG A CA 1
ATOM 616 C C . ARG A 1 81 ? 20.567 -25.255 -8.544 1.00 58.56 81 ARG A C 1
ATOM 618 O O . ARG A 1 81 ? 20.453 -24.132 -8.057 1.00 58.56 81 ARG A O 1
ATOM 625 N N . PRO A 1 82 ? 19.855 -26.294 -8.077 1.00 56.81 82 PRO A N 1
ATOM 626 C CA . PRO A 1 82 ? 18.747 -26.148 -7.122 1.00 56.81 82 PRO A CA 1
ATOM 627 C C . PRO A 1 82 ? 19.158 -25.475 -5.804 1.00 56.81 82 PRO A C 1
ATOM 629 O O . PRO A 1 82 ? 18.361 -24.781 -5.183 1.00 56.81 82 PRO A O 1
ATOM 632 N N . LEU A 1 83 ? 20.432 -25.585 -5.414 1.00 56.12 83 LEU A N 1
ATOM 633 C CA . LEU A 1 83 ? 20.983 -24.912 -4.235 1.00 56.12 83 LEU A CA 1
ATOM 634 C C . LEU A 1 83 ? 21.055 -23.378 -4.370 1.00 56.12 83 LEU A C 1
ATOM 636 O O . LEU A 1 83 ? 21.102 -22.691 -3.355 1.00 56.12 83 LEU A O 1
ATOM 640 N N . LEU A 1 84 ? 21.015 -22.819 -5.588 1.00 51.28 84 LEU A N 1
ATOM 6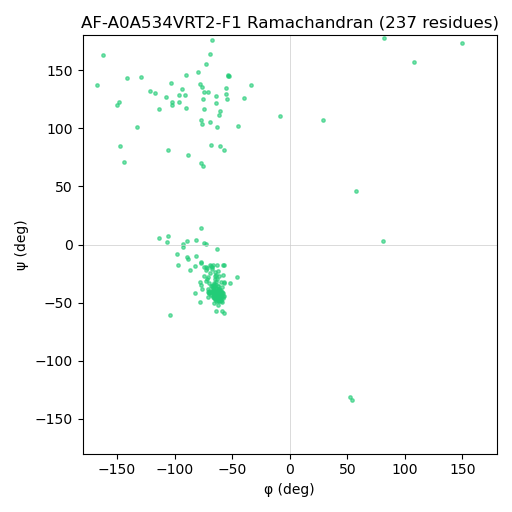41 C CA . LEU A 1 84 ? 20.903 -21.368 -5.793 1.00 51.28 84 LEU A CA 1
ATOM 642 C C . LEU A 1 84 ? 19.526 -20.824 -5.379 1.00 51.28 84 LEU A C 1
ATOM 644 O O . LEU A 1 84 ? 19.421 -19.627 -5.147 1.00 51.28 84 LEU A O 1
ATOM 648 N N . ALA A 1 85 ? 18.495 -21.668 -5.237 1.00 54.47 85 ALA A N 1
ATOM 649 C CA . ALA A 1 85 ? 17.202 -21.252 -4.680 1.00 54.47 85 ALA A CA 1
ATOM 650 C C . ALA A 1 85 ? 17.280 -20.912 -3.179 1.00 54.47 85 ALA A C 1
ATOM 652 O O . ALA A 1 85 ? 16.392 -20.251 -2.651 1.00 54.47 85 ALA A O 1
ATOM 653 N N . LEU A 1 86 ? 18.335 -21.367 -2.491 1.00 53.53 86 LEU A N 1
ATOM 654 C CA . LEU A 1 86 ? 18.588 -21.070 -1.078 1.00 53.53 86 LEU A CA 1
ATOM 655 C C . LEU A 1 86 ? 19.422 -19.798 -0.885 1.00 53.53 86 LEU A C 1
ATOM 657 O O . LEU A 1 86 ? 19.561 -19.326 0.243 1.00 53.53 86 LEU A O 1
ATOM 661 N N . LEU A 1 87 ? 20.000 -19.249 -1.959 1.00 51.62 87 LEU A N 1
ATOM 662 C CA . LEU A 1 87 ? 20.700 -17.975 -1.884 1.00 51.62 87 LEU A CA 1
ATOM 663 C C . LEU A 1 87 ? 19.679 -16.837 -1.872 1.00 51.62 87 LEU A C 1
ATOM 665 O O . LEU A 1 87 ? 18.713 -16.880 -2.639 1.00 51.62 87 LEU A O 1
ATOM 669 N N . PRO A 1 88 ? 19.886 -15.808 -1.031 1.00 51.78 88 PRO A N 1
ATOM 670 C CA . PRO A 1 88 ? 19.009 -14.652 -1.005 1.00 51.78 88 PRO A CA 1
ATOM 671 C C . PRO A 1 88 ? 18.928 -14.064 -2.411 1.00 51.78 88 PRO A C 1
ATOM 673 O O . PRO A 1 88 ? 19.946 -13.862 -3.080 1.00 51.78 88 PRO A O 1
ATOM 676 N N . ALA A 1 89 ? 17.696 -13.850 -2.861 1.00 52.31 89 ALA A N 1
ATOM 677 C CA . ALA A 1 89 ? 17.418 -13.417 -4.210 1.00 52.31 89 ALA A CA 1
ATOM 678 C C . ALA A 1 89 ? 18.202 -12.139 -4.570 1.00 52.31 89 ALA A C 1
ATOM 680 O O . ALA A 1 89 ? 18.401 -11.273 -3.705 1.00 52.31 89 ALA A O 1
ATOM 681 N N . PRO A 1 90 ? 18.638 -11.987 -5.838 1.00 59.88 90 PRO A N 1
ATOM 682 C CA . PRO A 1 90 ? 19.225 -10.734 -6.293 1.00 59.88 90 PRO A CA 1
ATOM 683 C C . PRO A 1 90 ? 18.268 -9.580 -5.973 1.00 59.88 90 PRO A C 1
ATOM 685 O O . PRO A 1 90 ? 17.051 -9.750 -6.022 1.00 59.88 90 PRO A O 1
ATOM 688 N N . TRP A 1 91 ? 18.821 -8.412 -5.633 1.00 54.75 91 TRP A N 1
ATOM 689 C CA . TRP A 1 91 ? 18.088 -7.248 -5.110 1.00 54.75 91 TRP A CA 1
ATOM 690 C C . TRP A 1 91 ? 16.794 -6.889 -5.871 1.00 54.75 91 TRP A C 1
ATOM 692 O O . TRP A 1 91 ? 15.851 -6.420 -5.246 1.00 54.75 91 TRP A O 1
ATOM 702 N N . ALA A 1 92 ? 16.720 -7.216 -7.164 1.00 55.00 92 ALA A N 1
ATOM 703 C CA . ALA A 1 92 ? 15.548 -7.084 -8.036 1.00 55.00 92 ALA A CA 1
ATOM 704 C C . ALA A 1 92 ? 14.313 -7.944 -7.658 1.00 55.00 92 ALA A C 1
ATOM 706 O O . ALA A 1 92 ? 13.294 -7.876 -8.332 1.00 55.00 92 ALA A O 1
ATOM 707 N N . GLN A 1 93 ? 14.382 -8.800 -6.631 1.00 64.19 93 GLN A N 1
ATOM 708 C CA . GLN A 1 93 ? 13.245 -9.620 -6.166 1.00 64.19 93 GLN A CA 1
ATOM 709 C C . GLN A 1 93 ? 12.748 -9.230 -4.766 1.00 64.19 93 GLN A C 1
ATOM 711 O O . GLN A 1 93 ? 11.868 -9.890 -4.209 1.00 64.19 93 GLN A O 1
ATOM 716 N N . TRP A 1 94 ? 13.284 -8.157 -4.179 1.00 73.94 94 TRP A N 1
ATOM 717 C CA . TRP A 1 94 ? 12.872 -7.726 -2.843 1.00 73.94 94 TRP A CA 1
ATOM 718 C C . TRP A 1 94 ? 11.533 -6.999 -2.852 1.00 73.94 94 TRP A C 1
ATOM 720 O O . TRP A 1 94 ? 10.757 -7.184 -1.917 1.00 73.94 94 TRP A O 1
ATOM 730 N N . HIS A 1 95 ? 11.221 -6.217 -3.892 1.00 79.69 95 HIS A N 1
ATOM 731 C CA . HIS A 1 95 ? 9.941 -5.515 -3.950 1.00 79.69 95 HIS A CA 1
ATOM 732 C C . HIS A 1 95 ? 8.739 -6.478 -3.969 1.00 79.69 95 HIS A C 1
ATOM 734 O O . HIS A 1 95 ? 7.856 -6.307 -3.123 1.00 79.69 95 HIS A O 1
ATOM 740 N N . PRO A 1 96 ? 8.711 -7.549 -4.797 1.00 76.31 96 PRO A N 1
ATOM 741 C CA . PRO A 1 96 ? 7.651 -8.553 -4.727 1.00 76.31 96 PRO A CA 1
ATOM 742 C C . PRO A 1 96 ? 7.556 -9.241 -3.365 1.00 76.31 96 PRO A C 1
ATOM 744 O O . PRO A 1 96 ? 6.462 -9.578 -2.934 1.00 76.31 96 PRO A O 1
ATOM 747 N N . LEU A 1 97 ? 8.663 -9.434 -2.643 1.00 79.25 97 LEU A N 1
ATOM 748 C CA . LEU A 1 97 ? 8.612 -10.016 -1.300 1.00 79.25 97 LEU A CA 1
ATOM 749 C C . LEU A 1 97 ? 7.995 -9.039 -0.288 1.00 79.25 97 LEU A C 1
ATOM 751 O O . LEU A 1 97 ? 7.144 -9.418 0.514 1.00 79.25 97 LEU A O 1
ATOM 755 N N . LEU A 1 98 ? 8.415 -7.775 -0.334 1.00 84.88 98 LEU A N 1
ATOM 756 C CA . LEU A 1 98 ? 8.051 -6.768 0.658 1.00 84.88 98 LEU A CA 1
ATOM 757 C C . LEU A 1 98 ? 6.640 -6.216 0.465 1.00 84.88 98 LEU A C 1
ATOM 759 O O . LEU A 1 98 ? 5.973 -5.934 1.457 1.00 84.88 98 LEU A O 1
ATOM 763 N N . VAL A 1 99 ? 6.151 -6.119 -0.774 1.00 85.00 99 VAL A N 1
ATOM 764 C CA . VAL A 1 99 ? 4.848 -5.507 -1.086 1.00 85.00 99 VAL A CA 1
ATOM 765 C C . VAL A 1 99 ? 3.664 -6.224 -0.430 1.00 85.00 99 VAL A C 1
ATOM 767 O O . VAL A 1 99 ? 2.666 -5.589 -0.090 1.00 85.00 99 VAL A O 1
ATOM 770 N N . HIS A 1 100 ? 3.785 -7.525 -0.159 1.00 87.25 100 HIS A N 1
ATOM 771 C CA . HIS A 1 100 ? 2.726 -8.311 0.474 1.00 87.25 100 HIS A CA 1
ATOM 772 C C . HIS A 1 100 ? 2.512 -7.962 1.951 1.00 87.25 100 HIS A C 1
ATOM 774 O O . HIS A 1 100 ? 1.392 -8.093 2.443 1.00 87.25 100 HIS A O 1
ATOM 780 N N . PHE A 1 101 ? 3.540 -7.490 2.662 1.00 90.56 101 PHE A N 1
ATOM 781 C CA . PHE A 1 101 ? 3.432 -7.149 4.083 1.00 90.56 101 PHE A CA 1
ATOM 782 C C . PHE A 1 101 ? 2.462 -5.987 4.344 1.00 90.56 101 PHE A C 1
ATOM 784 O O . PHE A 1 101 ? 1.490 -6.202 5.074 1.00 90.56 101 PHE A O 1
ATOM 791 N N . PRO A 1 102 ? 2.634 -4.787 3.751 1.00 92.19 102 PRO A N 1
ATOM 792 C CA . PRO A 1 102 ? 1.687 -3.700 3.958 1.00 92.19 102 PRO A CA 1
ATOM 793 C C . PRO A 1 102 ? 0.293 -4.063 3.442 1.00 92.19 102 PRO A C 1
ATOM 795 O O . PRO A 1 102 ? -0.687 -3.714 4.093 1.00 92.19 102 PRO A O 1
ATOM 798 N N . ILE A 1 103 ? 0.182 -4.817 2.338 1.00 90.69 103 ILE A N 1
ATOM 799 C CA . ILE A 1 103 ? -1.111 -5.303 1.830 1.00 90.69 103 ILE A CA 1
ATOM 800 C C . ILE A 1 103 ? -1.818 -6.157 2.888 1.00 90.69 103 ILE A C 1
ATOM 802 O O . ILE A 1 103 ? -2.939 -5.841 3.287 1.00 90.69 103 ILE A O 1
ATOM 806 N N . ALA A 1 104 ? -1.167 -7.219 3.367 1.00 93.25 104 ALA A N 1
ATOM 807 C CA . ALA A 1 104 ? -1.755 -8.149 4.323 1.00 93.25 104 ALA A CA 1
ATOM 808 C C . ALA A 1 104 ? -2.124 -7.453 5.638 1.00 93.25 104 ALA A C 1
ATOM 810 O O . ALA A 1 104 ? -3.208 -7.684 6.175 1.00 93.25 104 ALA A O 1
ATOM 811 N N . LEU A 1 105 ? -1.258 -6.564 6.132 1.00 95.81 105 LEU A N 1
ATOM 812 C CA . LEU A 1 105 ? -1.498 -5.818 7.364 1.00 95.81 105 LEU A CA 1
ATOM 813 C C . LEU A 1 105 ? -2.677 -4.847 7.226 1.00 95.81 105 LEU A C 1
ATOM 815 O O . LEU A 1 105 ? -3.508 -4.795 8.129 1.00 95.81 105 LEU A O 1
ATOM 819 N N . LEU A 1 106 ? -2.801 -4.128 6.103 1.00 95.00 106 LEU A N 1
ATOM 820 C CA . LEU A 1 106 ? -3.933 -3.226 5.847 1.00 95.00 106 LEU A CA 1
ATOM 821 C C . LEU A 1 106 ? -5.254 -3.985 5.670 1.00 95.00 106 LEU A C 1
ATOM 823 O O . LEU A 1 106 ? -6.281 -3.550 6.188 1.00 95.00 106 LEU A O 1
ATOM 827 N N . VAL A 1 107 ? -5.237 -5.128 4.978 1.00 95.44 107 VAL A N 1
ATOM 828 C CA . VAL A 1 107 ? -6.422 -5.988 4.818 1.00 95.44 107 VAL A CA 1
ATOM 829 C C . VAL A 1 107 ? -6.867 -6.546 6.162 1.00 95.44 107 VAL A C 1
ATOM 831 O O . VAL A 1 107 ? -8.042 -6.438 6.516 1.00 95.44 107 VAL A O 1
ATOM 834 N N . LEU A 1 108 ? -5.934 -7.096 6.940 1.00 96.12 108 LEU A N 1
ATOM 835 C CA . LEU A 1 108 ? -6.238 -7.628 8.261 1.00 96.12 108 LEU A CA 1
ATOM 836 C C . LEU A 1 108 ? -6.772 -6.523 9.179 1.00 96.12 108 LEU A C 1
ATOM 838 O O . LEU A 1 108 ? -7.805 -6.696 9.823 1.00 96.12 108 LEU A O 1
ATOM 842 N N . GLU A 1 109 ? -6.123 -5.360 9.195 1.00 95.25 109 GLU A N 1
ATOM 843 C CA . GLU A 1 109 ? -6.561 -4.208 9.979 1.00 95.25 109 GLU A CA 1
ATOM 844 C C . GLU A 1 109 ? -7.980 -3.762 9.619 1.00 95.25 109 GLU A C 1
ATOM 846 O O . GLU A 1 109 ? -8.786 -3.508 10.516 1.00 95.25 109 GLU A O 1
ATOM 851 N N . ALA A 1 110 ? -8.325 -3.741 8.333 1.00 93.88 110 ALA A N 1
ATOM 852 C CA . ALA A 1 110 ? -9.662 -3.389 7.885 1.00 93.88 110 ALA A CA 1
ATOM 853 C C . ALA A 1 110 ? -10.736 -4.374 8.367 1.00 93.88 110 ALA A C 1
ATOM 855 O O . ALA A 1 110 ? -11.817 -3.941 8.778 1.00 93.88 110 ALA A O 1
ATOM 856 N N . VAL A 1 111 ? -10.436 -5.679 8.395 1.00 94.94 111 VAL A N 1
ATOM 857 C CA . VAL A 1 111 ? -11.324 -6.696 8.987 1.00 94.94 111 VAL A CA 1
ATOM 858 C C . VAL A 1 111 ? -11.568 -6.391 10.466 1.00 94.94 111 VAL A C 1
ATOM 860 O O . VAL A 1 111 ? -12.716 -6.387 10.919 1.00 94.94 111 VAL A O 1
ATOM 863 N N . PHE A 1 112 ? -10.512 -6.059 11.214 1.00 92.31 112 PHE A N 1
ATOM 864 C CA . PHE A 1 112 ? -10.627 -5.688 12.624 1.00 92.31 112 PHE A CA 1
ATOM 865 C C . PHE A 1 112 ? -11.448 -4.408 12.834 1.00 92.31 112 PHE A C 1
ATOM 867 O O . PHE A 1 112 ? -12.292 -4.365 13.730 1.00 92.31 112 PHE A O 1
ATOM 874 N N . VAL A 1 113 ? -11.265 -3.385 11.995 1.00 91.06 113 VAL A N 1
ATOM 875 C CA . VAL A 1 113 ? -12.063 -2.148 12.048 1.00 91.06 113 VAL A CA 1
ATOM 876 C C . VAL A 1 113 ? -13.540 -2.418 11.781 1.00 91.06 113 VAL A C 1
ATOM 878 O O . VAL A 1 113 ? -14.391 -1.901 12.503 1.00 91.06 113 VAL A O 1
ATOM 881 N N . CYS A 1 114 ? -13.859 -3.262 10.800 1.00 92.19 114 CYS A N 1
ATOM 882 C CA . CYS A 1 114 ? -15.242 -3.643 10.521 1.00 92.19 114 CYS A CA 1
ATOM 883 C C . CYS A 1 114 ? -15.863 -4.398 11.703 1.00 92.19 114 CYS A C 1
ATOM 885 O O . CYS A 1 114 ? -16.987 -4.109 12.107 1.00 92.19 114 CYS A O 1
ATOM 887 N N . ALA A 1 115 ? -15.124 -5.321 12.319 1.00 90.81 115 ALA A N 1
ATOM 888 C CA . ALA A 1 115 ? -15.606 -6.056 13.484 1.00 90.81 115 ALA A CA 1
ATOM 889 C C . ALA A 1 115 ? -15.843 -5.151 14.710 1.00 90.81 115 ALA A C 1
ATOM 891 O O . ALA A 1 115 ? -16.817 -5.351 15.440 1.00 90.81 115 ALA A O 1
ATOM 892 N N . LEU A 1 116 ? -15.031 -4.102 14.891 1.00 89.06 116 LEU A N 1
ATOM 893 C CA . LEU A 1 116 ? -15.229 -3.079 15.928 1.00 89.06 116 LEU A CA 1
ATOM 894 C C . LEU A 1 116 ? -16.525 -2.272 15.753 1.00 89.06 116 LEU A C 1
ATOM 896 O O . LEU A 1 116 ? -16.981 -1.637 16.711 1.00 89.06 116 LEU A O 1
ATOM 900 N N . LEU A 1 117 ? -17.143 -2.293 14.565 1.00 88.44 117 LEU A N 1
ATOM 901 C CA . LEU A 1 117 ? -18.470 -1.711 14.358 1.00 88.44 117 LEU A CA 1
ATOM 902 C C . LEU A 1 117 ? -19.568 -2.521 15.035 1.00 88.44 117 LEU A C 1
ATOM 904 O O . LEU A 1 117 ? -20.468 -1.938 15.644 1.00 88.44 117 LEU A O 1
ATOM 908 N N . VAL A 1 118 ? -19.460 -3.846 14.940 1.00 88.62 118 VAL A N 1
ATOM 909 C CA . VAL A 1 118 ? -20.427 -4.799 15.489 1.00 88.62 118 VAL A CA 1
ATOM 910 C C . VAL A 1 118 ? -20.231 -4.943 16.991 1.00 88.62 118 VAL A C 1
ATOM 912 O O . VAL A 1 118 ? -21.185 -4.828 17.756 1.00 88.62 118 VAL A O 1
ATOM 915 N N . ARG A 1 119 ? -18.985 -5.163 17.426 1.00 86.56 119 ARG A N 1
ATOM 916 C CA . ARG A 1 119 ? -18.650 -5.368 18.834 1.00 86.56 119 ARG A CA 1
ATOM 917 C C . ARG A 1 119 ? -17.450 -4.505 19.227 1.00 86.56 119 ARG A C 1
ATOM 919 O O . ARG A 1 119 ? -16.314 -4.890 18.945 1.00 86.56 119 ARG A O 1
ATOM 926 N N . PRO A 1 120 ? -17.668 -3.359 19.895 1.00 83.88 120 PRO A N 1
ATOM 927 C CA . PRO A 1 120 ? -16.563 -2.547 20.382 1.00 83.88 120 PRO A CA 1
ATOM 928 C C . PRO A 1 120 ? -15.773 -3.331 21.439 1.00 83.88 120 PRO A C 1
ATOM 930 O O . PRO A 1 120 ? -16.345 -3.885 22.378 1.00 83.88 120 PRO A O 1
ATOM 933 N N . ASN A 1 121 ? -14.456 -3.414 21.257 1.00 87.06 121 ASN A N 1
ATOM 934 C CA . ASN A 1 121 ? -13.541 -4.090 22.172 1.00 87.06 121 ASN A CA 1
ATOM 935 C C . ASN A 1 121 ? -12.181 -3.383 22.150 1.00 87.06 121 ASN A C 1
ATOM 937 O O . ASN A 1 121 ? -11.544 -3.282 21.102 1.00 87.06 121 ASN A O 1
ATOM 941 N N . GLU A 1 122 ? -11.719 -2.927 23.310 1.00 85.75 122 GLU A N 1
ATOM 942 C CA . GLU A 1 122 ? -10.478 -2.159 23.460 1.00 85.75 122 GLU A CA 1
ATOM 943 C C . GLU A 1 122 ? -9.235 -2.938 23.022 1.00 85.75 122 GLU A C 1
ATOM 945 O O . GLU A 1 122 ? -8.390 -2.399 22.308 1.00 85.75 122 GLU A O 1
ATOM 950 N N . ARG A 1 123 ? -9.146 -4.234 23.356 1.00 88.62 123 ARG A N 1
ATOM 951 C CA . ARG A 1 123 ? -8.011 -5.082 22.940 1.00 88.62 123 ARG A CA 1
ATOM 952 C C . ARG A 1 123 ? -7.944 -5.207 21.423 1.00 88.62 123 ARG A C 1
ATOM 954 O O . ARG A 1 123 ? -6.875 -5.146 20.824 1.00 88.62 123 ARG A O 1
ATOM 961 N N . MET A 1 124 ? -9.110 -5.356 20.803 1.00 88.81 124 MET A N 1
ATOM 962 C CA . MET A 1 124 ? -9.249 -5.465 19.355 1.00 88.81 124 MET A CA 1
ATOM 963 C C . MET A 1 124 ? -8.890 -4.143 18.665 1.00 88.81 124 MET A C 1
ATOM 965 O O . MET A 1 124 ? -8.257 -4.137 17.610 1.00 88.81 124 MET A O 1
ATOM 969 N N . ALA A 1 125 ? -9.226 -3.016 19.292 1.00 87.88 125 ALA A N 1
ATOM 970 C CA . ALA A 1 125 ? -8.853 -1.700 18.805 1.00 87.88 125 ALA A CA 1
ATOM 971 C C . ALA A 1 125 ? -7.357 -1.406 18.928 1.00 87.88 125 ALA A C 1
ATOM 973 O O . ALA A 1 125 ? -6.781 -0.881 17.975 1.00 87.88 125 ALA A O 1
ATOM 974 N N . GLN A 1 126 ? -6.724 -1.778 20.044 1.00 89.06 126 GLN A N 1
ATOM 975 C CA . GLN A 1 126 ? -5.272 -1.691 20.215 1.00 89.06 126 GLN A CA 1
ATOM 976 C C . GLN A 1 126 ? -4.541 -2.552 19.186 1.00 89.06 126 GLN A C 1
ATOM 978 O O . GLN A 1 126 ? -3.613 -2.072 18.539 1.00 89.06 126 GLN A O 1
ATOM 983 N N . PHE A 1 127 ? -5.002 -3.787 18.969 1.00 92.00 127 PHE A N 1
ATOM 984 C CA . PHE A 1 127 ? -4.427 -4.665 17.955 1.00 92.00 127 PHE A CA 1
ATOM 985 C C . PHE A 1 127 ? -4.577 -4.089 16.539 1.00 92.00 127 PHE A C 1
ATOM 987 O O . PHE A 1 127 ? -3.612 -4.062 15.783 1.00 92.00 127 PHE A O 1
ATOM 994 N N . SER A 1 128 ? -5.743 -3.526 16.201 1.00 91.94 128 SER A N 1
ATOM 995 C CA . SER A 1 128 ? -5.957 -2.796 14.941 1.00 91.94 128 SER A CA 1
ATOM 996 C C . SER A 1 128 ? -5.010 -1.596 14.788 1.00 91.94 128 SER A C 1
ATOM 998 O O . SER A 1 128 ? -4.445 -1.405 13.714 1.00 91.94 128 SER A O 1
ATOM 1000 N N . THR A 1 129 ? -4.766 -0.818 15.849 1.00 91.81 129 THR A N 1
ATOM 1001 C CA . THR A 1 129 ? -3.773 0.272 15.811 1.00 91.81 129 THR A CA 1
ATOM 1002 C C . THR A 1 129 ? -2.365 -0.266 15.563 1.00 91.81 129 THR A C 1
ATOM 1004 O O . THR A 1 129 ? -1.627 0.309 14.765 1.00 91.81 129 THR A O 1
ATOM 1007 N N . TRP A 1 130 ? -1.992 -1.365 16.222 1.00 94.69 130 TRP A N 1
ATOM 1008 C CA . TRP A 1 130 ? -0.686 -1.995 16.037 1.00 94.69 130 TRP A CA 1
ATOM 1009 C C . TRP A 1 130 ? -0.499 -2.492 14.599 1.00 94.69 130 TRP A C 1
ATOM 1011 O O . TRP A 1 130 ? 0.534 -2.214 13.996 1.00 94.69 130 TRP A O 1
ATOM 1021 N N . LEU A 1 131 ? -1.521 -3.131 14.014 1.00 95.62 131 LEU A N 1
ATOM 1022 C CA . LEU A 1 131 ? -1.514 -3.555 12.611 1.00 95.62 131 LEU A CA 1
ATOM 1023 C C . LEU A 1 131 ? -1.346 -2.372 11.651 1.00 95.62 131 LEU A C 1
ATOM 1025 O O . LEU A 1 131 ? -0.532 -2.449 10.734 1.00 95.62 131 LEU A O 1
ATOM 1029 N N . LEU A 1 132 ? -2.062 -1.265 11.879 1.00 94.75 132 LEU A N 1
ATOM 1030 C CA . LEU A 1 132 ? -1.917 -0.052 11.068 1.00 94.75 132 LEU A CA 1
ATOM 1031 C C . LEU A 1 132 ? -0.504 0.537 11.183 1.00 94.75 132 LEU A C 1
ATOM 1033 O O . LEU A 1 132 ? 0.086 0.930 10.179 1.00 94.75 132 LEU A O 1
ATOM 1037 N N . GLY A 1 133 ? 0.055 0.572 12.395 1.00 95.06 133 GLY A N 1
ATOM 1038 C CA . GLY A 1 133 ? 1.430 1.012 12.631 1.00 95.06 133 GLY A CA 1
ATOM 1039 C C . GLY A 1 133 ? 2.450 0.129 11.909 1.00 95.06 133 GLY A C 1
ATOM 1040 O O . GLY A 1 133 ? 3.309 0.641 11.194 1.00 95.06 133 GLY A O 1
ATOM 1041 N N . ALA A 1 134 ? 2.316 -1.194 12.024 1.00 95.88 134 ALA A N 1
ATOM 1042 C CA . ALA A 1 134 ? 3.167 -2.155 11.327 1.00 95.88 134 ALA A CA 1
ATOM 1043 C C . ALA A 1 134 ? 3.053 -2.014 9.799 1.00 95.88 134 ALA A C 1
ATOM 1045 O O . ALA A 1 134 ? 4.070 -2.031 9.105 1.00 95.88 134 ALA A O 1
ATOM 1046 N N . ALA A 1 135 ? 1.840 -1.799 9.275 1.00 95.25 135 ALA A N 1
ATOM 1047 C CA . ALA A 1 135 ? 1.615 -1.551 7.855 1.00 95.25 135 ALA A CA 1
ATOM 1048 C C . ALA A 1 135 ? 2.383 -0.311 7.384 1.00 95.25 135 ALA A C 1
ATOM 1050 O O . ALA A 1 135 ? 3.140 -0.390 6.419 1.00 95.25 135 ALA A O 1
ATOM 1051 N N . VAL A 1 136 ? 2.256 0.807 8.105 1.00 95.19 136 VAL A N 1
ATOM 1052 C CA . VAL A 1 136 ? 2.962 2.062 7.804 1.00 95.19 136 VAL A CA 1
ATOM 1053 C C . VAL A 1 136 ? 4.481 1.886 7.837 1.00 95.19 136 VAL A C 1
ATOM 1055 O O . VAL A 1 136 ? 5.168 2.341 6.925 1.00 95.19 136 VAL A O 1
ATOM 1058 N N . VAL A 1 137 ? 5.014 1.174 8.832 1.00 94.81 137 VAL A N 1
ATOM 1059 C CA . VAL A 1 137 ? 6.454 0.878 8.905 1.00 94.81 137 VAL A CA 1
ATOM 1060 C C . VAL A 1 137 ? 6.903 0.024 7.717 1.00 94.81 137 VAL A C 1
ATOM 1062 O O . VAL A 1 137 ? 7.940 0.309 7.127 1.00 94.81 137 VAL A O 1
ATOM 1065 N N . SER A 1 138 ? 6.114 -0.978 7.317 1.00 93.69 138 SER A N 1
ATOM 1066 C CA . SER A 1 138 ? 6.427 -1.844 6.169 1.00 93.69 138 SER A CA 1
ATOM 1067 C C . SER A 1 138 ? 6.251 -1.168 4.800 1.00 93.69 138 SER A C 1
ATOM 1069 O O . SER A 1 138 ? 6.890 -1.578 3.828 1.00 93.69 138 SER A O 1
ATOM 1071 N N . LEU A 1 139 ? 5.449 -0.098 4.705 1.00 91.75 139 LEU A N 1
ATOM 1072 C CA . LEU A 1 139 ? 5.303 0.694 3.478 1.00 91.75 139 LEU A CA 1
ATOM 1073 C C . LEU A 1 139 ? 6.616 1.376 3.086 1.00 91.75 139 LEU A C 1
ATOM 1075 O O . LEU A 1 139 ? 6.940 1.422 1.904 1.00 91.75 139 LEU A O 1
ATOM 1079 N N . VAL A 1 140 ? 7.402 1.858 4.053 1.00 89.62 140 VAL A N 1
ATOM 1080 C CA . VAL A 1 140 ? 8.666 2.568 3.786 1.00 89.62 140 VAL A CA 1
ATOM 1081 C C . VAL A 1 140 ? 9.653 1.720 2.965 1.00 89.62 140 VAL A C 1
ATOM 1083 O O . VAL A 1 140 ? 9.997 2.137 1.857 1.00 89.62 140 VAL A O 1
ATOM 1086 N N . PRO A 1 141 ? 10.092 0.526 3.414 1.00 90.00 141 PRO A N 1
ATOM 1087 C CA . PRO A 1 141 ? 10.997 -0.303 2.622 1.00 90.00 141 PRO A CA 1
ATOM 1088 C C . PRO A 1 141 ? 10.346 -0.801 1.321 1.00 90.00 141 PRO A C 1
ATOM 1090 O O . PRO A 1 141 ? 11.040 -0.952 0.317 1.00 90.00 141 PRO A O 1
ATOM 1093 N N . THR A 1 142 ? 9.023 -0.992 1.294 1.00 89.38 142 THR A N 1
ATOM 1094 C CA . THR A 1 142 ? 8.286 -1.381 0.078 1.00 89.38 142 THR A CA 1
ATOM 1095 C C . THR A 1 142 ? 8.358 -0.304 -1.007 1.00 89.38 142 THR A C 1
ATOM 1097 O O . THR A 1 142 ? 8.627 -0.613 -2.165 1.00 89.38 142 THR A O 1
ATOM 1100 N N . ILE A 1 143 ? 8.164 0.966 -0.641 1.00 88.44 143 ILE A N 1
ATOM 1101 C CA . ILE A 1 143 ? 8.253 2.101 -1.569 1.00 88.44 143 ILE A CA 1
ATOM 1102 C C . ILE A 1 143 ? 9.691 2.264 -2.067 1.00 88.44 143 ILE A C 1
ATOM 1104 O O . ILE A 1 143 ? 9.910 2.421 -3.265 1.00 88.44 143 ILE A O 1
ATOM 1108 N N . LEU A 1 144 ? 10.677 2.182 -1.167 1.00 87.81 144 LEU A N 1
ATOM 1109 C CA . LEU A 1 144 ? 12.089 2.322 -1.534 1.00 87.81 144 LEU A CA 1
ATOM 1110 C C . LEU A 1 144 ? 12.538 1.238 -2.518 1.00 87.81 144 LEU A C 1
ATOM 1112 O O . LEU A 1 144 ? 13.201 1.543 -3.510 1.00 87.81 144 LEU A O 1
ATOM 1116 N N . THR A 1 145 ? 12.157 -0.014 -2.261 1.00 86.25 145 THR A N 1
ATOM 1117 C CA . THR A 1 145 ? 12.445 -1.126 -3.177 1.00 86.25 145 THR A CA 1
ATOM 1118 C C . THR A 1 145 ? 11.691 -0.984 -4.496 1.00 86.25 145 THR A C 1
ATOM 1120 O O . THR A 1 145 ? 12.299 -1.176 -5.540 1.00 86.25 145 THR A O 1
ATOM 1123 N N . GLY A 1 146 ? 10.434 -0.526 -4.486 1.00 82.12 146 GLY A N 1
ATOM 1124 C CA . GLY A 1 146 ? 9.657 -0.307 -5.713 1.00 82.12 146 GLY A CA 1
ATOM 1125 C C . GLY A 1 146 ? 10.205 0.806 -6.612 1.00 82.12 146 GLY A C 1
ATOM 1126 O O . GLY A 1 146 ? 10.243 0.653 -7.830 1.00 82.12 146 GLY A O 1
ATOM 1127 N N . ILE A 1 147 ? 10.680 1.913 -6.028 1.00 84.50 147 ILE A N 1
ATOM 1128 C CA . ILE A 1 147 ? 11.336 3.000 -6.778 1.00 84.50 147 ILE A CA 1
ATOM 1129 C C . ILE A 1 147 ? 12.638 2.500 -7.406 1.00 84.50 147 ILE A C 1
ATOM 1131 O O . ILE A 1 147 ? 12.909 2.776 -8.572 1.00 84.50 147 ILE A O 1
ATOM 1135 N N . ARG A 1 148 ? 13.444 1.762 -6.637 1.00 81.19 148 ARG A N 1
ATOM 1136 C CA . ARG A 1 148 ? 14.721 1.230 -7.115 1.00 81.19 148 ARG A CA 1
ATOM 1137 C C . ARG A 1 148 ? 14.531 0.208 -8.234 1.00 81.19 148 ARG A C 1
ATOM 1139 O O . ARG A 1 148 ? 15.248 0.302 -9.224 1.00 81.19 148 ARG A O 1
ATOM 1146 N N . ASP A 1 149 ? 13.599 -0.730 -8.076 1.00 77.69 149 ASP A N 1
ATOM 1147 C CA . ASP A 1 149 ? 13.326 -1.762 -9.082 1.00 77.69 149 ASP A CA 1
ATOM 1148 C C . ASP A 1 149 ? 12.846 -1.118 -10.386 1.00 77.69 149 ASP A C 1
ATOM 1150 O O . ASP A 1 149 ? 13.376 -1.425 -11.446 1.00 77.69 149 ASP A O 1
ATOM 1154 N N . ALA A 1 150 ? 11.967 -0.114 -10.303 1.00 74.44 150 ALA A N 1
ATOM 1155 C CA . ALA A 1 150 ? 11.523 0.639 -11.474 1.00 74.44 150 ALA A CA 1
ATOM 1156 C C . ALA A 1 150 ? 12.662 1.333 -12.237 1.00 74.44 150 ALA A C 1
ATOM 1158 O O . ALA A 1 150 ? 12.604 1.448 -13.456 1.00 74.44 150 ALA A O 1
ATOM 1159 N N . GLY A 1 151 ? 13.675 1.843 -11.534 1.00 70.38 151 GLY A N 1
ATOM 1160 C CA . GLY A 1 151 ? 14.796 2.521 -12.178 1.00 70.38 151 GLY A CA 1
ATOM 1161 C C . GLY A 1 151 ? 15.947 1.610 -12.587 1.00 70.38 151 GLY A C 1
ATOM 1162 O O . GLY A 1 151 ? 16.789 2.044 -13.368 1.00 70.38 151 GLY A O 1
ATOM 1163 N N . ALA A 1 152 ? 15.977 0.360 -12.113 1.00 71.94 152 ALA A N 1
ATOM 1164 C CA . ALA A 1 152 ? 16.930 -0.645 -12.582 1.00 71.94 152 ALA A CA 1
ATOM 1165 C C . ALA A 1 152 ? 16.705 -0.998 -14.063 1.00 71.94 152 ALA A C 1
ATOM 1167 O O . ALA A 1 152 ? 17.660 -1.329 -14.762 1.00 71.94 152 ALA A O 1
ATOM 1168 N N . ASP A 1 153 ? 15.469 -0.846 -14.545 1.00 67.50 153 ASP A N 1
ATOM 1169 C CA . ASP A 1 153 ? 15.092 -1.072 -15.943 1.00 67.50 153 ASP A CA 1
ATOM 1170 C C . ASP A 1 153 ? 15.424 0.122 -16.862 1.00 67.50 153 ASP A C 1
ATOM 1172 O O . ASP A 1 153 ? 15.353 0.003 -18.084 1.00 67.50 153 ASP A O 1
ATOM 1176 N N . LEU A 1 154 ? 15.804 1.278 -16.297 1.00 64.88 154 LEU A N 1
ATOM 1177 C CA . LEU A 1 154 ? 16.026 2.530 -17.036 1.00 64.88 154 LEU A CA 1
ATOM 1178 C C . LEU A 1 154 ? 17.502 2.807 -17.375 1.00 64.88 154 LEU A C 1
ATOM 1180 O O . LEU A 1 154 ? 17.785 3.741 -18.123 1.00 64.88 154 LEU A O 1
ATOM 1184 N N . GLY A 1 155 ? 18.446 2.022 -16.847 1.00 63.62 155 GLY A N 1
ATOM 1185 C CA . GLY A 1 155 ? 19.870 2.134 -17.176 1.00 63.62 155 GLY A CA 1
ATOM 1186 C C . GLY A 1 155 ? 20.821 1.724 -16.041 1.00 63.62 155 GLY A C 1
ATOM 1187 O O . GLY A 1 155 ? 20.379 1.460 -14.925 1.00 63.62 155 GLY A O 1
ATOM 1188 N N . PRO A 1 156 ? 22.140 1.669 -16.313 1.00 59.38 156 PRO A N 1
ATOM 1189 C CA . PRO A 1 156 ? 23.162 1.248 -15.345 1.00 59.38 156 PRO A CA 1
ATOM 1190 C C . PRO A 1 156 ? 23.522 2.322 -14.302 1.00 59.38 156 PRO A C 1
ATOM 1192 O O . PRO A 1 156 ? 24.158 2.005 -13.294 1.00 59.38 156 PRO A O 1
ATOM 1195 N N . ASP A 1 157 ? 23.131 3.577 -14.540 1.00 68.19 157 ASP A N 1
ATOM 1196 C CA . ASP A 1 157 ? 23.301 4.687 -13.599 1.00 68.19 157 ASP A CA 1
ATOM 1197 C C . ASP A 1 157 ? 22.415 4.514 -12.353 1.00 68.19 157 ASP A C 1
ATOM 1199 O O . ASP A 1 157 ? 21.644 3.565 -12.257 1.00 68.19 157 ASP A O 1
ATOM 1203 N N . SER A 1 158 ? 22.526 5.421 -11.373 1.00 75.12 158 SER A N 1
ATOM 1204 C CA . SER A 1 158 ? 21.870 5.311 -10.058 1.00 75.12 158 SER A CA 1
ATOM 1205 C C . SER A 1 158 ? 20.387 4.877 -10.137 1.00 75.12 158 SER A C 1
ATOM 1207 O O . SER A 1 158 ? 19.512 5.721 -10.370 1.00 75.12 158 SER A O 1
ATOM 1209 N N . PRO A 1 159 ? 20.066 3.589 -9.863 1.00 74.75 159 PRO A N 1
ATOM 1210 C CA . PRO A 1 159 ? 18.742 3.031 -10.153 1.00 74.75 159 PRO A CA 1
ATOM 1211 C C . PRO A 1 159 ? 17.638 3.706 -9.345 1.00 74.75 159 PRO A C 1
ATOM 1213 O O . PRO A 1 159 ? 16.519 3.890 -9.802 1.00 74.75 159 PRO A O 1
ATOM 1216 N N . PHE A 1 160 ? 17.965 4.138 -8.129 1.00 78.81 160 PHE A N 1
ATOM 1217 C CA . PHE A 1 160 ? 17.016 4.839 -7.279 1.00 78.81 160 PHE A CA 1
ATOM 1218 C C . PHE A 1 160 ? 16.609 6.203 -7.856 1.00 78.81 160 PHE A C 1
ATOM 1220 O O . PHE A 1 160 ? 15.422 6.519 -7.895 1.00 78.81 160 PHE A O 1
ATOM 1227 N N . TRP A 1 161 ? 17.571 7.009 -8.319 1.00 78.69 161 TRP A N 1
ATOM 1228 C CA . TRP A 1 161 ? 17.282 8.347 -8.844 1.00 78.69 161 TRP A CA 1
ATOM 1229 C C . TRP A 1 161 ? 16.571 8.292 -10.191 1.00 78.69 161 TRP A C 1
ATOM 1231 O O . TRP A 1 161 ? 15.634 9.060 -10.400 1.00 78.69 161 TRP A O 1
ATOM 1241 N N . ASN A 1 162 ? 16.949 7.346 -11.053 1.00 74.75 162 ASN A N 1
ATOM 1242 C CA . ASN A 1 162 ? 16.276 7.123 -12.332 1.00 74.75 162 ASN A CA 1
ATOM 1243 C C . ASN A 1 162 ? 14.810 6.738 -12.120 1.00 74.75 162 ASN A C 1
ATOM 1245 O O . ASN A 1 162 ? 13.918 7.352 -12.702 1.00 74.75 162 ASN A O 1
ATOM 1249 N N . GLY A 1 163 ? 14.547 5.789 -11.216 1.00 76.81 163 GLY A N 1
ATOM 1250 C CA . GLY A 1 163 ? 13.185 5.377 -10.887 1.00 76.81 163 GLY A CA 1
ATOM 1251 C C . GLY A 1 163 ? 12.375 6.499 -10.240 1.00 76.81 163 GLY A C 1
ATOM 1252 O O . GLY A 1 163 ? 11.215 6.706 -10.590 1.00 76.81 163 GLY A O 1
ATOM 1253 N N . LEU A 1 164 ? 12.980 7.277 -9.334 1.00 78.94 164 LEU A N 1
ATOM 1254 C CA . LEU A 1 164 ? 12.306 8.413 -8.704 1.00 78.94 164 LEU A CA 1
ATOM 1255 C C . LEU A 1 164 ? 11.945 9.488 -9.735 1.00 78.94 164 LEU A C 1
ATOM 1257 O O . LEU A 1 164 ? 10.817 9.980 -9.741 1.00 78.94 164 LEU A O 1
ATOM 1261 N N . HIS A 1 165 ? 12.886 9.836 -10.614 1.00 80.06 165 HIS A N 1
ATOM 1262 C CA . HIS A 1 165 ? 12.668 10.810 -11.677 1.00 80.06 165 HIS A CA 1
ATOM 1263 C C . HIS A 1 165 ? 11.577 10.351 -12.648 1.00 80.06 165 HIS A C 1
ATOM 1265 O O . HIS A 1 165 ? 10.692 11.137 -12.992 1.00 80.06 165 HIS A O 1
ATOM 1271 N N . ASP A 1 166 ? 11.584 9.075 -13.031 1.00 74.81 166 ASP A N 1
ATOM 1272 C CA . ASP A 1 166 ? 10.549 8.486 -13.875 1.00 74.81 166 ASP A CA 1
ATOM 1273 C C . ASP A 1 166 ? 9.160 8.579 -13.229 1.00 74.81 166 ASP A C 1
ATOM 1275 O O . ASP A 1 166 ? 8.216 9.083 -13.848 1.00 74.81 166 ASP A O 1
ATOM 1279 N N . ARG A 1 167 ? 9.035 8.198 -11.948 1.00 79.06 167 ARG A N 1
ATOM 1280 C CA . ARG A 1 167 ? 7.750 8.252 -11.231 1.00 79.06 167 ARG A CA 1
ATOM 1281 C C . ARG A 1 167 ? 7.241 9.680 -11.044 1.00 79.06 167 ARG A C 1
ATOM 1283 O O . ARG A 1 167 ? 6.034 9.897 -11.127 1.00 79.06 167 ARG A O 1
ATOM 1290 N N . LEU A 1 168 ? 8.131 10.650 -10.833 1.00 78.12 168 LEU A N 1
ATOM 1291 C CA . LEU A 1 168 ? 7.769 12.068 -10.753 1.00 78.12 168 LEU A CA 1
ATOM 1292 C C . LEU A 1 168 ? 7.304 12.611 -12.109 1.00 78.12 168 LEU A C 1
ATOM 1294 O O . LEU A 1 168 ? 6.284 13.294 -12.183 1.00 78.12 168 LEU A O 1
ATOM 1298 N N . THR A 1 169 ? 8.009 12.265 -13.184 1.00 72.38 169 THR A N 1
ATOM 1299 C CA . THR A 1 169 ? 7.685 12.716 -14.546 1.00 72.38 169 THR A CA 1
ATOM 1300 C C . THR A 1 169 ? 6.345 12.152 -15.026 1.00 72.38 169 THR A C 1
ATOM 1302 O O . THR A 1 169 ? 5.587 12.826 -15.726 1.00 72.38 169 THR A O 1
ATOM 1305 N N . HIS A 1 170 ? 6.003 10.936 -14.596 1.00 68.12 170 HIS A N 1
ATOM 1306 C CA . HIS A 1 170 ? 4.752 10.274 -14.953 1.00 68.12 170 HIS A CA 1
ATOM 1307 C C . HIS A 1 170 ? 3.614 10.515 -13.955 1.00 68.12 170 HIS A C 1
ATOM 1309 O O . HIS A 1 170 ? 2.502 10.070 -14.222 1.00 68.12 170 HIS A O 1
ATOM 1315 N N . LEU A 1 171 ? 3.821 11.2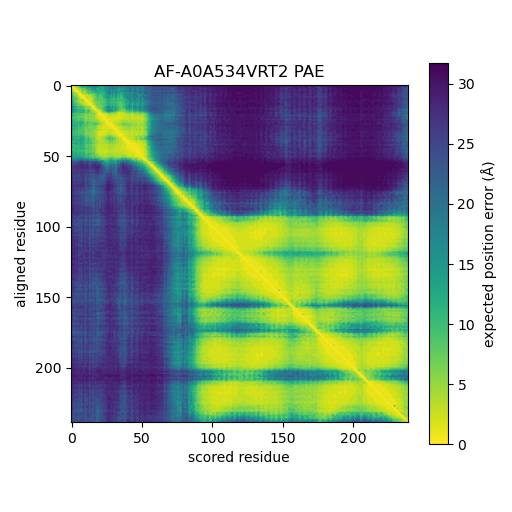41 -12.851 1.00 69.06 171 LEU A N 1
ATOM 1316 C CA . LEU A 1 171 ? 2.847 11.350 -11.752 1.00 69.06 171 LEU A CA 1
ATOM 1317 C C . LEU A 1 171 ? 1.461 11.867 -12.190 1.00 69.06 171 LEU A C 1
ATOM 1319 O O . LEU A 1 171 ? 0.446 11.449 -11.643 1.00 69.06 171 LEU A O 1
ATOM 1323 N N . PHE A 1 172 ? 1.413 12.747 -13.194 1.00 71.06 172 PHE A N 1
ATOM 1324 C CA . PHE A 1 172 ? 0.177 13.382 -13.674 1.00 71.06 172 PHE A CA 1
ATOM 1325 C C . PHE A 1 172 ? -0.318 12.855 -15.032 1.00 71.06 172 PHE A C 1
ATOM 1327 O O . PHE A 1 172 ? -1.325 13.332 -15.552 1.00 71.06 172 PHE A O 1
ATOM 1334 N N . ARG A 1 173 ? 0.363 11.864 -15.624 1.00 69.50 173 ARG A N 1
ATOM 1335 C CA . ARG A 1 173 ? -0.024 11.268 -16.914 1.00 69.50 173 ARG A CA 1
ATOM 1336 C C . ARG A 1 173 ? -0.996 10.103 -16.715 1.00 69.50 173 ARG A C 1
ATOM 1338 O O . ARG A 1 173 ? -0.611 8.945 -16.848 1.00 69.50 173 ARG A O 1
ATOM 1345 N N . LEU A 1 174 ? -2.262 10.428 -16.445 1.00 60.84 174 LEU A N 1
ATOM 1346 C CA . LEU A 1 174 ? -3.341 9.471 -16.138 1.00 60.84 174 LEU A CA 1
ATOM 1347 C C . LEU A 1 174 ? -3.589 8.393 -17.214 1.00 60.84 174 LEU A C 1
ATOM 1349 O O . LEU A 1 174 ? -4.206 7.375 -16.918 1.00 60.84 174 LEU A O 1
ATOM 1353 N N . GLU A 1 175 ? -3.103 8.588 -18.440 1.00 62.88 175 GLU A N 1
ATOM 1354 C CA . GLU A 1 175 ? -3.211 7.614 -19.538 1.00 62.88 175 GLU A CA 1
ATOM 1355 C C . GLU A 1 175 ? -2.261 6.413 -19.381 1.00 62.88 175 GLU A C 1
ATOM 1357 O O . GLU A 1 175 ? -2.477 5.361 -19.983 1.00 62.88 175 GLU A O 1
ATOM 1362 N N . SER A 1 176 ? -1.212 6.537 -18.561 1.00 67.31 176 SER A N 1
ATOM 1363 C CA . SER A 1 176 ? -0.243 5.465 -18.337 1.00 67.31 176 SER A CA 1
ATOM 1364 C C . SER A 1 176 ? -0.644 4.589 -17.150 1.00 67.31 176 SER A C 1
ATOM 1366 O O . SER A 1 176 ? -0.826 5.077 -16.034 1.00 67.31 176 SER A O 1
ATOM 1368 N N . SER A 1 177 ? -0.681 3.266 -17.347 1.00 70.31 177 SER A N 1
ATOM 1369 C CA . SER A 1 177 ? -0.888 2.300 -16.255 1.00 70.31 177 SER A CA 1
ATOM 1370 C C . SER A 1 177 ? 0.164 2.446 -15.150 1.00 70.31 177 SER A C 1
ATOM 1372 O O . SER A 1 177 ? -0.137 2.268 -13.973 1.00 70.31 177 SER A O 1
ATOM 1374 N N . VAL A 1 178 ? 1.389 2.831 -15.515 1.00 70.88 178 VAL A N 1
ATOM 1375 C CA . VAL A 1 178 ? 2.497 3.084 -14.584 1.00 70.88 178 VAL A CA 1
ATOM 1376 C C . VAL A 1 178 ? 2.192 4.290 -13.692 1.00 70.88 178 VAL A C 1
ATOM 1378 O O . VAL A 1 178 ? 2.368 4.208 -12.477 1.00 70.88 178 VAL A O 1
ATOM 1381 N N . SER A 1 179 ? 1.683 5.380 -14.275 1.00 70.81 179 SER A N 1
ATOM 1382 C CA . SER A 1 179 ? 1.242 6.575 -13.540 1.00 70.81 179 SER A CA 1
ATOM 1383 C C . SER A 1 179 ? 0.121 6.244 -12.561 1.00 70.81 179 SER A C 1
ATOM 1385 O O . SER A 1 179 ? 0.176 6.592 -11.382 1.00 70.81 179 SER A O 1
ATOM 1387 N N . LEU A 1 180 ? -0.866 5.489 -13.038 1.00 74.62 180 LEU A N 1
ATOM 1388 C CA . LEU A 1 180 ? -2.049 5.130 -12.272 1.00 74.62 180 LEU A CA 1
ATOM 1389 C C . LEU A 1 180 ? -1.693 4.214 -11.083 1.00 74.62 180 LEU A C 1
ATOM 1391 O O . LEU A 1 180 ? -2.197 4.408 -9.977 1.00 74.62 180 LEU A O 1
ATOM 1395 N N . HIS A 1 181 ? -0.741 3.291 -11.264 1.00 79.50 181 HIS A N 1
ATOM 1396 C CA . HIS A 1 181 ? -0.196 2.475 -10.176 1.00 79.50 181 HIS A CA 1
ATOM 1397 C C . HIS A 1 181 ? 0.541 3.314 -9.117 1.00 79.50 181 HIS A C 1
ATOM 1399 O O . HIS A 1 181 ? 0.335 3.113 -7.920 1.00 79.50 181 HIS A O 1
ATOM 1405 N N . VAL A 1 182 ? 1.356 4.290 -9.538 1.00 82.38 182 VAL A N 1
ATOM 1406 C CA . VAL A 1 182 ? 2.059 5.210 -8.619 1.00 82.38 182 VAL A CA 1
ATOM 1407 C C . VAL A 1 182 ? 1.063 6.053 -7.832 1.00 82.38 182 VAL A C 1
ATOM 1409 O O . VAL A 1 182 ? 1.209 6.199 -6.620 1.00 82.38 182 VAL A O 1
ATOM 1412 N N . LEU A 1 183 ? 0.031 6.572 -8.500 1.00 84.62 183 LEU A N 1
ATOM 1413 C CA . LEU A 1 183 ? -1.005 7.380 -7.869 1.00 84.62 183 LEU A CA 1
ATOM 1414 C C . LEU A 1 183 ? -1.769 6.577 -6.810 1.00 84.62 183 LEU A C 1
ATOM 1416 O O . LEU A 1 183 ? -1.988 7.073 -5.705 1.00 84.62 183 LEU A O 1
ATOM 1420 N N . PHE A 1 184 ? -2.117 5.322 -7.107 1.00 87.00 184 PHE A N 1
ATOM 1421 C CA . PHE A 1 184 ? -2.730 4.429 -6.127 1.00 87.00 184 PHE A CA 1
ATOM 1422 C C . PHE A 1 184 ? -1.795 4.112 -4.957 1.00 87.00 184 PHE A C 1
ATOM 1424 O O . PHE A 1 184 ? -2.225 4.196 -3.807 1.00 87.00 184 PHE A O 1
ATOM 1431 N N . GLY A 1 185 ? -0.515 3.826 -5.211 1.00 88.38 185 GLY A N 1
ATOM 1432 C CA . GLY A 1 185 ? 0.481 3.615 -4.154 1.00 88.38 185 GLY A CA 1
ATOM 1433 C C . GLY A 1 185 ? 0.640 4.834 -3.237 1.00 88.38 185 GLY A C 1
ATOM 1434 O O . GLY A 1 185 ? 0.642 4.705 -2.009 1.00 88.38 185 GLY A O 1
ATOM 1435 N N . LEU A 1 186 ? 0.690 6.035 -3.819 1.00 90.12 186 LEU A N 1
ATOM 1436 C CA . LEU A 1 186 ? 0.737 7.294 -3.079 1.00 90.12 186 LEU A CA 1
ATOM 1437 C C . LEU A 1 186 ? -0.540 7.512 -2.260 1.00 90.12 186 LEU A C 1
ATOM 1439 O O . LEU A 1 186 ? -0.458 7.831 -1.076 1.00 90.12 186 LEU A O 1
ATOM 1443 N N . ALA A 1 187 ? -1.715 7.296 -2.854 1.00 92.00 187 ALA A N 1
ATOM 1444 C CA . ALA A 1 187 ? -2.994 7.444 -2.171 1.00 92.00 187 ALA A CA 1
ATOM 1445 C C . ALA A 1 187 ? -3.130 6.475 -0.985 1.00 92.00 187 ALA A C 1
ATOM 1447 O O . ALA A 1 187 ? -3.492 6.910 0.107 1.00 92.00 187 ALA A O 1
ATOM 1448 N N . VAL A 1 188 ? -2.772 5.193 -1.149 1.00 94.00 188 VAL A N 1
ATOM 1449 C CA . VAL A 1 188 ? -2.749 4.214 -0.044 1.00 94.00 188 VAL A CA 1
ATOM 1450 C C . VAL A 1 188 ? -1.818 4.682 1.067 1.00 94.00 188 VAL A C 1
ATOM 1452 O O . VAL A 1 188 ? -2.190 4.635 2.239 1.00 94.00 188 VAL A O 1
ATOM 1455 N N . THR A 1 189 ? -0.632 5.173 0.706 1.00 93.38 189 THR A N 1
ATOM 1456 C CA . THR A 1 189 ? 0.354 5.662 1.673 1.00 93.38 189 THR A CA 1
ATOM 1457 C C . THR A 1 189 ? -0.205 6.847 2.457 1.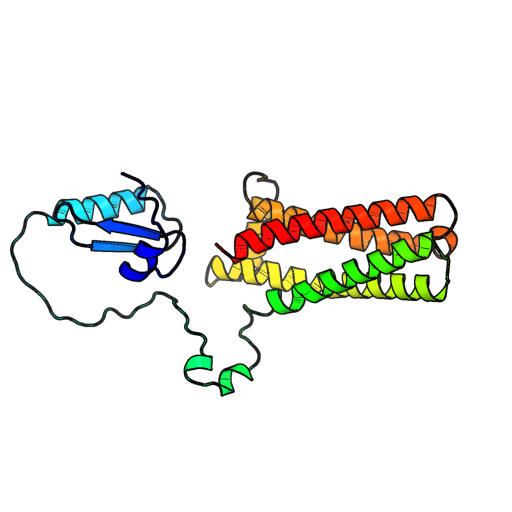00 93.38 189 THR A C 1
ATOM 1459 O O . THR A 1 189 ? -0.259 6.803 3.684 1.00 93.38 189 THR A O 1
ATOM 1462 N N . LEU A 1 190 ? -0.712 7.875 1.773 1.00 95.44 190 LEU A N 1
ATOM 1463 C CA . LEU A 1 190 ? -1.293 9.058 2.411 1.00 95.44 190 LEU A CA 1
ATOM 1464 C C . LEU A 1 190 ? -2.495 8.710 3.294 1.00 95.44 190 LEU A C 1
ATOM 1466 O O . LEU A 1 190 ? -2.602 9.221 4.409 1.00 95.44 190 LEU A O 1
ATOM 1470 N N . ILE A 1 191 ? -3.370 7.807 2.841 1.00 95.44 191 ILE A N 1
ATOM 1471 C CA . ILE A 1 191 ? -4.507 7.330 3.633 1.00 95.44 191 ILE A CA 1
ATOM 1472 C C . ILE A 1 191 ? -4.014 6.586 4.879 1.00 95.44 191 ILE A C 1
ATOM 1474 O O . ILE A 1 191 ? -4.496 6.865 5.973 1.00 95.44 191 ILE A O 1
ATOM 1478 N N . ALA A 1 192 ? -3.047 5.674 4.760 1.00 94.94 192 ALA A N 1
ATOM 1479 C CA . ALA A 1 192 ? -2.526 4.908 5.893 1.00 94.94 192 ALA A CA 1
ATOM 1480 C C . ALA A 1 192 ? -1.864 5.815 6.946 1.00 94.94 192 ALA A C 1
ATOM 1482 O O . ALA A 1 192 ? -2.205 5.738 8.129 1.00 94.94 192 ALA A O 1
ATOM 1483 N N . PHE A 1 193 ? -0.987 6.729 6.517 1.00 95.19 193 PHE A N 1
ATOM 1484 C CA . PHE A 1 193 ? -0.358 7.716 7.399 1.00 95.19 193 PHE A CA 1
ATOM 1485 C C . PHE A 1 193 ? -1.390 8.665 8.021 1.00 95.19 193 PHE A C 1
ATOM 1487 O O . PHE A 1 193 ? -1.351 8.907 9.226 1.00 95.19 193 PHE A O 1
ATOM 1494 N N . GLY A 1 194 ? -2.349 9.159 7.234 1.00 94.50 194 GLY A N 1
ATOM 1495 C CA . GLY A 1 194 ? -3.422 10.028 7.713 1.00 94.50 194 GLY A CA 1
ATOM 1496 C C . GLY A 1 194 ? -4.314 9.342 8.748 1.00 94.50 194 GLY A C 1
ATOM 1497 O O . GLY A 1 194 ? -4.625 9.929 9.783 1.00 94.50 194 GLY A O 1
ATOM 1498 N N . ARG A 1 195 ? -4.667 8.070 8.530 1.00 94.31 195 ARG A N 1
ATOM 1499 C CA . ARG A 1 195 ? -5.423 7.251 9.492 1.00 94.31 195 ARG A CA 1
ATOM 1500 C C . ARG A 1 195 ? -4.632 7.012 10.775 1.00 94.31 195 ARG A C 1
ATOM 1502 O O . ARG A 1 195 ? -5.210 7.096 11.859 1.00 94.31 195 ARG A O 1
ATOM 1509 N N . LEU A 1 196 ? -3.328 6.750 10.677 1.00 94.00 196 LEU A N 1
ATOM 1510 C CA . LEU A 1 196 ? -2.473 6.576 11.850 1.00 94.00 196 LEU A CA 1
ATOM 1511 C C . LEU A 1 196 ? -2.367 7.882 12.649 1.00 94.00 196 LEU A C 1
ATOM 1513 O O . LEU A 1 196 ? -2.595 7.877 13.857 1.00 94.00 196 LEU A O 1
ATOM 1517 N N . ALA A 1 197 ? -2.116 9.008 11.978 1.00 93.12 197 ALA A N 1
ATOM 1518 C CA . ALA A 1 197 ? -2.082 10.330 12.599 1.00 93.12 197 ALA A CA 1
ATOM 1519 C C . ALA A 1 197 ? -3.427 10.690 13.251 1.00 93.12 197 ALA A C 1
ATOM 1521 O O . ALA A 1 197 ? -3.460 11.212 14.367 1.00 93.12 197 ALA A O 1
ATOM 1522 N N . TRP A 1 198 ? -4.543 10.355 12.596 1.00 92.06 198 TRP A N 1
ATOM 1523 C CA . TRP A 1 198 ? -5.876 10.528 13.165 1.00 92.06 198 TRP A CA 1
ATOM 1524 C C . TRP A 1 198 ? -6.045 9.691 14.439 1.00 92.06 198 TRP A C 1
ATOM 1526 O O . TRP A 1 198 ? -6.472 10.237 15.454 1.00 92.06 198 TRP A O 1
ATOM 1536 N N . ARG A 1 199 ? -5.633 8.415 14.452 1.00 88.19 199 ARG A N 1
ATOM 1537 C CA . ARG A 1 199 ? -5.660 7.586 15.674 1.00 88.19 199 ARG A CA 1
ATOM 1538 C C . ARG A 1 199 ? -4.817 8.164 16.801 1.00 88.19 199 ARG A C 1
ATOM 1540 O O . ARG A 1 199 ? -5.306 8.251 17.922 1.00 88.19 199 ARG A O 1
ATOM 1547 N N . VAL A 1 200 ? -3.596 8.604 16.506 1.00 88.56 200 VAL A N 1
ATOM 1548 C CA . VAL A 1 200 ? -2.705 9.212 17.506 1.00 88.56 200 VAL A CA 1
ATOM 1549 C C . VAL A 1 200 ? -3.321 10.487 18.089 1.00 88.56 200 VAL A C 1
ATOM 1551 O O . VAL A 1 200 ? -3.257 10.705 19.295 1.00 88.56 200 VAL A O 1
ATOM 1554 N N . ARG A 1 201 ? -3.967 11.316 17.259 1.00 88.06 201 ARG A N 1
ATOM 1555 C CA . ARG A 1 201 ? -4.580 12.577 17.703 1.00 88.06 201 ARG A CA 1
ATOM 1556 C C . ARG A 1 201 ? -5.905 12.385 18.444 1.00 88.06 201 ARG A C 1
ATOM 1558 O O . ARG A 1 201 ? -6.194 13.140 19.368 1.00 88.06 201 ARG A O 1
ATOM 1565 N N . ALA A 1 202 ? -6.739 11.444 18.010 1.00 83.94 202 ALA A N 1
ATOM 1566 C CA . ALA A 1 202 ? -8.070 11.231 18.578 1.00 83.94 202 ALA A CA 1
ATOM 1567 C C . ALA A 1 202 ? -8.066 10.293 19.799 1.00 83.94 202 ALA A C 1
ATOM 1569 O O . ALA A 1 202 ? -8.996 10.363 20.606 1.00 83.94 202 ALA A O 1
ATOM 1570 N N . GLY A 1 203 ? -7.039 9.447 19.954 1.00 77.81 203 GLY A N 1
ATOM 1571 C CA . GLY A 1 203 ? -6.931 8.485 21.051 1.00 77.81 203 GLY A CA 1
ATOM 1572 C C . GLY A 1 203 ? -8.172 7.595 21.150 1.00 77.81 203 GLY A C 1
ATOM 1573 O O . GLY A 1 203 ? -8.707 7.140 20.136 1.00 77.81 203 GLY A O 1
ATOM 1574 N N . ASP A 1 204 ? -8.686 7.420 22.367 1.00 69.75 204 ASP A N 1
ATOM 1575 C CA . ASP A 1 204 ? -9.853 6.570 22.649 1.00 69.75 204 ASP A CA 1
ATOM 1576 C C . ASP A 1 204 ? -11.163 7.093 22.032 1.00 69.75 204 ASP A C 1
ATOM 1578 O O . ASP A 1 204 ? -12.126 6.345 21.855 1.00 69.75 204 ASP A O 1
ATOM 1582 N N . ARG A 1 205 ? -11.213 8.374 21.637 1.00 71.88 205 ARG A N 1
ATOM 1583 C CA . ARG A 1 205 ? -12.426 8.993 21.075 1.00 71.88 205 ARG A CA 1
ATOM 1584 C C . ARG A 1 205 ? -12.734 8.519 19.658 1.00 71.88 205 ARG A C 1
ATOM 1586 O O . ARG A 1 205 ? -13.882 8.619 19.231 1.00 71.88 205 ARG A O 1
ATOM 1593 N N . ILE A 1 206 ? -11.748 7.964 18.946 1.00 71.19 206 ILE A N 1
ATOM 1594 C CA . ILE A 1 206 ? -11.915 7.568 17.541 1.00 71.19 206 ILE A CA 1
ATOM 1595 C C . ILE A 1 206 ? -12.890 6.397 17.356 1.00 71.19 206 ILE A C 1
ATOM 1597 O O . ILE A 1 206 ? -13.457 6.216 16.281 1.00 71.19 206 ILE A O 1
ATOM 1601 N N . LEU A 1 207 ? -13.114 5.616 18.416 1.00 66.56 207 LEU A N 1
ATOM 1602 C CA . LEU A 1 207 ? -14.055 4.494 18.436 1.00 66.56 207 LEU A CA 1
ATOM 1603 C C . LEU A 1 207 ? -15.450 4.904 18.932 1.00 66.56 207 LEU A C 1
ATOM 1605 O O . LEU A 1 207 ? -16.346 4.065 18.992 1.00 66.56 207 LEU A O 1
ATOM 1609 N N . GLY A 1 208 ? -15.652 6.181 19.269 1.00 68.44 208 GLY A N 1
ATOM 1610 C CA . GLY A 1 208 ? -16.922 6.721 19.739 1.00 68.44 208 GLY A CA 1
ATOM 1611 C C . GLY A 1 208 ? -17.773 7.316 18.613 1.00 68.44 208 GLY A C 1
ATOM 1612 O O . GLY A 1 208 ? -17.296 8.104 17.792 1.00 68.44 208 GLY A O 1
ATOM 1613 N N . GLY A 1 209 ? -19.065 6.978 18.601 1.00 75.75 209 GLY A N 1
ATOM 1614 C CA . GLY A 1 209 ? -20.089 7.661 17.799 1.00 75.75 209 GLY A CA 1
ATOM 1615 C C . GLY A 1 209 ? -19.760 7.789 16.303 1.00 75.75 209 GLY A C 1
ATOM 1616 O O . GLY A 1 209 ? -19.392 6.817 15.644 1.00 75.75 209 GLY A O 1
ATOM 1617 N N . GLY A 1 210 ? -19.909 9.003 15.759 1.00 80.81 210 GLY A N 1
ATOM 1618 C CA . GLY A 1 210 ? -19.719 9.294 14.330 1.00 80.81 210 GLY A CA 1
ATOM 1619 C C . GLY A 1 210 ? -18.271 9.195 13.833 1.00 80.81 210 GLY A C 1
ATOM 1620 O O . GLY A 1 210 ? -18.054 8.898 12.658 1.00 80.81 210 GLY A O 1
ATOM 1621 N N . GLN A 1 211 ? -17.271 9.361 14.709 1.00 84.44 211 GLN A N 1
ATOM 1622 C CA . GLN A 1 211 ? -15.860 9.217 14.322 1.00 84.44 211 GLN A CA 1
ATOM 1623 C C . GLN A 1 211 ? -15.527 7.775 13.936 1.00 84.44 211 GLN A C 1
ATOM 1625 O O . GLN A 1 211 ? -14.793 7.557 12.975 1.00 84.44 211 GLN A O 1
ATOM 1630 N N . ARG A 1 212 ? -16.150 6.796 14.605 1.00 85.56 212 ARG A N 1
ATOM 1631 C CA . ARG A 1 212 ? -16.000 5.371 14.283 1.00 85.56 212 ARG A CA 1
ATOM 1632 C C . ARG A 1 212 ? -16.465 5.056 12.858 1.00 85.56 212 ARG A C 1
ATOM 1634 O O . ARG A 1 212 ? -15.804 4.305 12.139 1.00 85.56 212 ARG A O 1
ATOM 1641 N N . MET A 1 213 ? -17.591 5.642 12.443 1.00 88.69 213 MET A N 1
ATOM 1642 C CA . MET A 1 213 ? -18.108 5.501 11.077 1.00 88.69 213 MET A CA 1
ATOM 1643 C C . MET A 1 213 ? -17.187 6.148 10.056 1.00 88.69 213 MET A C 1
ATOM 1645 O O . MET A 1 213 ? -16.786 5.486 9.102 1.00 88.69 213 MET A O 1
ATOM 1649 N N . ALA A 1 214 ? -16.795 7.400 10.287 1.00 91.31 214 ALA A N 1
ATOM 1650 C CA . ALA A 1 214 ? -15.907 8.112 9.378 1.00 91.31 214 ALA A CA 1
ATOM 1651 C C . ALA A 1 214 ? -14.558 7.390 9.221 1.00 91.31 214 ALA A C 1
ATOM 1653 O O . ALA A 1 214 ? -14.097 7.184 8.101 1.00 91.31 214 ALA A O 1
ATOM 1654 N N . PHE A 1 215 ? -13.969 6.918 10.325 1.00 91.81 215 PHE A N 1
ATOM 1655 C CA . PHE A 1 215 ? -12.728 6.148 10.289 1.00 91.81 215 PHE A CA 1
ATOM 1656 C C . PHE A 1 215 ? -12.883 4.868 9.466 1.00 91.81 215 PHE A C 1
ATOM 1658 O O . PHE A 1 215 ? -12.026 4.567 8.640 1.00 91.81 215 PHE A O 1
ATOM 1665 N N . THR A 1 216 ? -13.990 4.141 9.640 1.00 91.94 216 THR A N 1
ATOM 1666 C CA . THR A 1 216 ? -14.241 2.901 8.892 1.00 91.94 216 THR A CA 1
ATOM 1667 C C . THR A 1 216 ? -14.453 3.155 7.404 1.00 91.94 216 THR A C 1
ATOM 1669 O O . THR A 1 216 ? -13.901 2.427 6.587 1.00 91.94 216 THR A O 1
ATOM 1672 N N . LEU A 1 217 ? -15.173 4.213 7.030 1.00 94.12 217 LEU A N 1
ATOM 1673 C CA . LEU A 1 217 ? -15.339 4.593 5.625 1.00 94.12 217 LEU A CA 1
ATOM 1674 C C . LEU A 1 217 ? -13.995 4.912 4.963 1.00 94.12 217 LEU A C 1
ATOM 1676 O O . LEU A 1 217 ? -13.734 4.444 3.858 1.00 94.12 217 LEU A O 1
ATOM 1680 N N . VAL A 1 218 ? -13.112 5.639 5.653 1.00 95.19 218 VAL A N 1
ATOM 1681 C CA . VAL A 1 218 ? -11.762 5.930 5.145 1.00 95.19 218 VAL A CA 1
ATOM 1682 C C . VAL A 1 218 ? -10.917 4.653 5.039 1.00 95.19 218 VAL A C 1
ATOM 1684 O O . VAL A 1 218 ? -10.157 4.505 4.083 1.00 95.19 218 VAL A O 1
ATOM 1687 N N . THR A 1 219 ? -11.072 3.697 5.960 1.00 94.00 219 THR A N 1
ATOM 1688 C CA . THR A 1 219 ? -10.450 2.365 5.855 1.00 94.00 219 THR A CA 1
ATOM 1689 C C . THR A 1 219 ? -10.894 1.626 4.595 1.00 94.00 219 THR A C 1
ATOM 1691 O O . THR A 1 219 ? -10.058 1.120 3.851 1.00 94.00 219 THR A O 1
ATOM 1694 N N . LEU A 1 220 ? -12.205 1.581 4.340 1.00 95.00 220 LEU A N 1
ATOM 1695 C CA . LEU A 1 220 ? -12.775 0.902 3.175 1.00 95.00 220 LEU A CA 1
ATOM 1696 C C . LEU A 1 220 ? -12.382 1.593 1.866 1.00 95.00 220 LEU A C 1
ATOM 1698 O O . LEU A 1 220 ? -12.066 0.914 0.892 1.00 95.00 220 LEU A O 1
ATOM 1702 N N . LEU A 1 221 ? -12.324 2.927 1.856 1.00 95.12 221 LEU A N 1
ATOM 1703 C CA . LEU A 1 221 ? -11.790 3.689 0.730 1.00 95.12 221 LEU A CA 1
ATOM 1704 C C . LEU A 1 221 ? -10.323 3.324 0.469 1.00 95.12 221 LEU A C 1
ATOM 1706 O O . LEU A 1 221 ? -9.957 3.053 -0.669 1.00 95.12 221 LEU A O 1
ATOM 1710 N N . GLY A 1 222 ? -9.497 3.256 1.517 1.00 92.88 222 GLY A N 1
ATOM 1711 C CA . GLY A 1 222 ? -8.102 2.828 1.407 1.00 92.88 222 GLY A CA 1
ATOM 1712 C C . GLY A 1 222 ? -7.956 1.418 0.830 1.00 92.88 222 GLY A C 1
ATOM 1713 O O . GLY A 1 222 ? -7.105 1.201 -0.029 1.00 92.88 222 GLY A O 1
ATOM 1714 N N . LEU A 1 223 ? -8.817 0.477 1.234 1.00 93.25 223 LEU A N 1
ATOM 1715 C CA . LEU A 1 223 ? -8.861 -0.862 0.639 1.00 93.25 223 LEU A CA 1
ATOM 1716 C C . LEU A 1 223 ? -9.255 -0.837 -0.834 1.00 93.25 223 LEU A C 1
ATOM 1718 O O . LEU A 1 223 ? -8.641 -1.530 -1.638 1.00 93.25 223 LEU A O 1
ATOM 1722 N N . TRP A 1 224 ? -10.261 -0.049 -1.202 1.00 93.12 224 TRP A N 1
ATOM 1723 C CA . TRP A 1 224 ? -10.684 0.067 -2.593 1.00 93.12 224 TRP A CA 1
ATOM 1724 C C . TRP A 1 224 ? -9.551 0.600 -3.484 1.00 93.12 224 TRP A C 1
ATOM 1726 O O . TRP A 1 224 ? -9.261 0.018 -4.529 1.00 93.12 224 TRP A O 1
ATOM 1736 N N . VAL A 1 225 ? -8.839 1.635 -3.022 1.00 91.31 225 VAL A N 1
ATOM 1737 C CA . VAL A 1 225 ? -7.637 2.165 -3.690 1.00 91.31 225 VAL A CA 1
ATOM 1738 C C . VAL A 1 225 ? -6.540 1.096 -3.772 1.00 91.31 225 VAL A C 1
ATOM 1740 O O . VAL A 1 225 ? -5.905 0.957 -4.815 1.00 91.31 225 VAL A O 1
ATOM 1743 N N . LEU A 1 226 ? -6.335 0.307 -2.711 1.00 89.75 226 LEU A N 1
ATOM 1744 C CA . LEU A 1 226 ? -5.356 -0.783 -2.691 1.00 89.75 226 LEU A CA 1
ATOM 1745 C C . LEU A 1 226 ? -5.674 -1.866 -3.730 1.00 89.75 226 LEU A C 1
ATOM 1747 O O . LEU A 1 226 ? -4.776 -2.299 -4.449 1.00 89.75 226 LEU A O 1
ATOM 1751 N N . PHE A 1 227 ? -6.941 -2.275 -3.845 1.00 87.31 227 PHE A N 1
ATOM 1752 C CA . PHE A 1 227 ? -7.381 -3.222 -4.872 1.00 87.31 227 PHE A CA 1
ATOM 1753 C C . PHE A 1 227 ? -7.174 -2.664 -6.282 1.00 87.31 227 PHE A C 1
ATOM 1755 O O . PHE A 1 227 ? -6.649 -3.378 -7.135 1.00 87.31 227 PHE A O 1
ATOM 1762 N N . GLY A 1 228 ? -7.507 -1.389 -6.514 1.00 83.06 228 GLY A N 1
ATOM 1763 C CA . GLY A 1 228 ? -7.214 -0.710 -7.780 1.00 83.06 228 GLY A CA 1
ATOM 1764 C C . GLY A 1 228 ? -5.715 -0.710 -8.100 1.00 83.06 228 GLY A C 1
ATOM 1765 O O . GLY A 1 228 ? -5.310 -1.098 -9.196 1.00 83.06 228 GLY A O 1
ATOM 1766 N N . GLY A 1 229 ? -4.877 -0.378 -7.114 1.00 82.50 229 GLY A N 1
ATOM 1767 C CA . GLY A 1 229 ? -3.417 -0.451 -7.208 1.00 82.50 229 GLY A CA 1
ATOM 1768 C C . GLY A 1 229 ? -2.911 -1.847 -7.561 1.00 82.50 229 GLY A C 1
ATOM 1769 O O . GLY A 1 229 ? -2.063 -1.980 -8.444 1.00 82.50 229 GLY A O 1
ATOM 1770 N N . GLY A 1 230 ? -3.466 -2.878 -6.921 1.00 79.12 230 GLY A N 1
ATOM 1771 C CA . GLY A 1 230 ? -3.139 -4.281 -7.167 1.00 79.12 230 GLY A CA 1
ATOM 1772 C C . GLY A 1 230 ? -3.541 -4.759 -8.561 1.00 79.12 230 GLY A C 1
ATOM 1773 O O . GLY A 1 230 ? -2.745 -5.419 -9.222 1.00 79.12 230 GLY A O 1
ATOM 1774 N N . GLN A 1 231 ? -4.725 -4.381 -9.055 1.00 78.19 231 GLN A N 1
ATOM 1775 C CA . GLN A 1 231 ? -5.157 -4.720 -10.417 1.00 78.19 231 GLN A CA 1
ATOM 1776 C C . GLN A 1 231 ? -4.239 -4.102 -11.475 1.00 78.19 231 GLN A C 1
ATOM 1778 O O . GLN A 1 231 ? -3.808 -4.786 -12.403 1.00 78.19 231 GLN A O 1
ATOM 1783 N N . VAL A 1 232 ? -3.898 -2.822 -11.316 1.00 76.94 232 VAL A N 1
ATOM 1784 C CA . VAL A 1 232 ? -3.012 -2.124 -12.255 1.00 76.94 232 VAL A CA 1
ATOM 1785 C C . VAL A 1 232 ? -1.582 -2.655 -12.154 1.00 76.94 232 VAL A C 1
ATOM 1787 O O . VAL A 1 232 ? -0.945 -2.880 -13.177 1.00 76.94 232 VAL A O 1
ATOM 1790 N N . GLY A 1 233 ? -1.092 -2.912 -10.938 1.00 67.69 233 GLY A N 1
ATOM 1791 C CA . GLY A 1 233 ? 0.244 -3.463 -10.695 1.00 67.69 233 GLY A CA 1
ATOM 1792 C C . GLY A 1 233 ? 0.409 -4.877 -11.250 1.00 67.69 233 GLY A C 1
ATOM 1793 O O . GLY A 1 233 ? 1.372 -5.149 -11.963 1.00 67.69 233 GLY A O 1
ATOM 1794 N N . GLY A 1 234 ? -0.569 -5.755 -11.014 1.00 62.47 234 GLY A N 1
ATOM 1795 C CA . GLY A 1 234 ? -0.599 -7.095 -11.604 1.00 62.47 234 GLY A CA 1
ATOM 1796 C C . GLY A 1 234 ? -0.651 -7.050 -13.132 1.00 62.47 234 GLY A C 1
ATOM 1797 O O . GLY A 1 234 ? 0.059 -7.796 -13.799 1.00 62.47 234 GLY A O 1
ATOM 1798 N N . GLY A 1 235 ? -1.409 -6.108 -13.701 1.00 57.72 235 GLY A N 1
ATOM 1799 C CA . GLY A 1 235 ? -1.446 -5.878 -15.146 1.00 57.72 235 GLY A CA 1
ATOM 1800 C C . GLY A 1 235 ? -0.124 -5.388 -15.750 1.00 57.72 235 GLY A C 1
ATOM 1801 O O . GLY A 1 235 ? 0.092 -5.592 -16.940 1.00 57.72 235 GLY A O 1
ATOM 1802 N N . ILE A 1 236 ? 0.757 -4.762 -14.961 1.00 62.03 236 ILE A N 1
ATOM 1803 C CA . ILE A 1 236 ? 2.116 -4.381 -15.385 1.00 62.03 236 ILE A CA 1
ATOM 1804 C C . ILE A 1 236 ? 3.070 -5.576 -15.263 1.00 62.03 236 ILE A C 1
ATOM 1806 O O . ILE A 1 236 ? 3.860 -5.802 -16.166 1.00 62.03 236 ILE A O 1
ATOM 1810 N N . SER A 1 237 ? 2.972 -6.362 -14.185 1.00 53.88 237 SER A N 1
ATOM 1811 C CA . SER A 1 237 ? 3.866 -7.503 -13.927 1.00 53.88 237 SER A CA 1
ATOM 1812 C C . SER A 1 237 ? 3.643 -8.712 -14.848 1.00 53.88 237 SER A C 1
ATOM 1814 O O . SER A 1 237 ? 4.513 -9.577 -14.918 1.00 53.88 237 SER A O 1
ATOM 1816 N N . HIS A 1 238 ? 2.473 -8.822 -15.482 1.00 42.00 238 HIS A N 1
ATOM 1817 C CA . HIS A 1 238 ? 2.111 -9.933 -16.374 1.00 42.00 238 HIS A CA 1
ATOM 1818 C C . HIS A 1 238 ? 2.120 -9.556 -17.868 1.00 42.00 238 HIS A C 1
ATOM 1820 O O . HIS A 1 238 ? 1.667 -10.354 -18.692 1.00 42.00 238 HIS A O 1
ATOM 1826 N N . ARG A 1 239 ? 2.591 -8.351 -18.209 1.00 38.84 239 ARG A N 1
ATOM 1827 C CA . ARG A 1 239 ? 2.889 -7.938 -19.588 1.00 38.84 239 ARG A CA 1
ATOM 1828 C C . ARG A 1 239 ? 4.343 -8.231 -19.906 1.00 38.84 239 ARG A C 1
ATOM 1830 O O . ARG A 1 239 ? 4.565 -8.673 -21.050 1.00 38.84 239 ARG A O 1
#

Radius of gyration: 25.31 Å; Cα contacts (8 Å, |Δi|>4): 197; chains: 1; bounding box: 49×40×78 Å

Sequence (239 aa):
FPVVMMVPALRDVFGYEGFPATYFVKADGTFSTTLFGYQPIEQMRQVAWEIAGEGAETTTAPSSSPVPSGGVGRHPPWEKRPLLALLPAPWAQWHPLLVHFPIALLVLEAVFVCALLVRPNERMAQFSTWLLGAAVVSLVPTILTGIRDAGADLGPDSPFWNGLHDRLTHLFRLESSVSLHVLFGLAVTLIAFGRLAWRVRAGDRILGGGQRMAFTLVTLLGLWVLFGGGQVGGGISHR

Secondary structure (DSSP, 8-state):
-------HHHHHHTT--SSSEEEEE-TTS-EEEEEESPPPHHHHHHHHHHHHHTTS--------------S-----HHHH-GGGGGSPPPGGGHHHHHHHHHHHHHHHHHHHHHHHHHS--HHHHHHHHHHHHHHHHHHHHHHHHHHHHHHHTT-SS-HHHHHHHHHHHTTT-TTSHHHHHHHHHHHHHHHHHHHHHHHHHHGGGGGSHHHHHHHHHHHHHHHHHHHHHHHHHHHHHT-

Mean predicted aligned error: 16.87 Å

Solvent-accessible surface area (backbone atoms only — not comparable to full-atom values): 13812 Å² total; per-residue (Å²): 130,87,81,79,84,80,53,75,82,56,40,70,77,67,65,70,84,71,59,52,59,49,76,44,63,45,97,88,70,46,80,72,52,74,45,75,45,92,71,59,69,68,60,56,48,50,54,52,49,55,63,63,62,64,78,74,73,82,93,74,90,77,79,96,64,85,73,81,77,86,65,86,75,70,68,59,73,32,83,87,36,63,70,56,68,75,47,83,70,64,80,86,50,48,31,77,62,39,48,50,52,26,50,52,28,49,54,52,26,44,54,45,51,56,47,41,71,81,52,78,46,68,70,57,50,52,50,29,50,50,30,48,52,51,17,54,61,39,40,54,63,24,51,56,36,45,31,26,49,60,4,54,79,74,45,94,60,66,26,49,61,49,14,46,50,51,54,62,73,32,54,82,43,75,89,37,63,69,19,46,26,51,49,24,53,49,49,35,48,52,47,51,53,48,51,50,52,47,45,71,73,45,50,83,53,42,74,42,75,70,44,32,53,54,52,46,52,53,48,53,51,35,50,52,39,44,51,54,22,49,55,41,43,51,59,58,78,75,76